Protein AF-A0A3M7ETR2-F1 (afdb_monomer_lite)

Radius of gyration: 35.63 Å; chains: 1; bounding box: 103×69×65 Å

Structure (mmCIF, N/CA/C/O backbone):
data_AF-A0A3M7ETR2-F1
#
_entry.id   AF-A0A3M7ETR2-F1
#
loop_
_atom_site.group_PDB
_atom_site.id
_atom_site.type_symbol
_atom_site.label_atom_id
_atom_site.label_alt_id
_atom_site.label_comp_id
_atom_site.label_asym_id
_atom_site.label_entity_id
_atom_site.label_seq_id
_atom_site.pdbx_PDB_ins_code
_atom_site.Cartn_x
_atom_site.Cartn_y
_atom_site.Cartn_z
_atom_site.occupancy
_atom_site.B_iso_or_equiv
_atom_site.auth_seq_id
_atom_site.auth_comp_id
_atom_site.auth_asym_id
_atom_site.auth_atom_id
_atom_site.pdbx_PDB_model_num
ATOM 1 N N . SER A 1 1 ? -0.574 -34.309 -1.108 1.00 70.50 1 SER A N 1
ATOM 2 C CA . SER A 1 1 ? -1.593 -33.555 -1.864 1.00 70.50 1 SER A CA 1
ATOM 3 C C . SER A 1 1 ? -1.394 -32.067 -1.636 1.00 70.50 1 SER A C 1
ATOM 5 O O . SER A 1 1 ? -1.234 -31.676 -0.488 1.00 70.50 1 SER A O 1
ATOM 7 N N . LEU A 1 2 ? -1.331 -31.256 -2.696 1.00 87.81 2 LEU A N 1
ATOM 8 C CA . LEU A 1 2 ? -1.233 -29.792 -2.601 1.00 87.81 2 LEU A CA 1
ATOM 9 C C . LEU A 1 2 ? -2.643 -29.196 -2.502 1.00 87.81 2 LEU A C 1
ATOM 11 O O . LEU A 1 2 ? -3.514 -29.569 -3.283 1.00 87.81 2 LEU A O 1
ATOM 15 N N . TYR A 1 3 ? -2.859 -28.285 -1.552 1.00 87.25 3 TYR A N 1
ATOM 16 C CA . TYR A 1 3 ? -4.117 -27.555 -1.375 1.00 87.25 3 TYR A CA 1
ATOM 17 C C . TYR A 1 3 ? -3.902 -26.075 -1.698 1.00 87.25 3 TYR A C 1
ATOM 19 O O . TYR A 1 3 ? -2.930 -25.474 -1.242 1.00 87.25 3 TYR A O 1
ATOM 27 N N . ALA A 1 4 ? -4.806 -25.490 -2.482 1.00 90.50 4 ALA A N 1
ATOM 28 C CA . ALA A 1 4 ? -4.777 -24.082 -2.853 1.00 90.50 4 ALA A CA 1
ATOM 29 C C . ALA A 1 4 ? -6.090 -23.413 -2.432 1.00 90.50 4 ALA A C 1
ATOM 31 O O . ALA A 1 4 ? -7.169 -23.893 -2.771 1.00 90.50 4 ALA A O 1
ATOM 32 N N . ALA A 1 5 ? -5.993 -22.292 -1.716 1.00 87.75 5 ALA A N 1
ATOM 33 C CA . ALA A 1 5 ? -7.139 -21.509 -1.264 1.00 87.75 5 ALA A CA 1
ATOM 34 C C . ALA A 1 5 ? -7.094 -20.086 -1.831 1.00 87.75 5 ALA A C 1
ATOM 36 O O . ALA A 1 5 ? -6.027 -19.496 -2.012 1.00 87.75 5 ALA A O 1
ATOM 37 N N . LYS A 1 6 ? -8.274 -19.518 -2.095 1.00 86.06 6 LYS A N 1
ATOM 38 C CA . LYS A 1 6 ? -8.416 -18.144 -2.583 1.00 86.06 6 LYS A CA 1
ATOM 39 C C . LYS A 1 6 ? -8.172 -17.143 -1.450 1.00 86.06 6 LYS A C 1
ATOM 41 O O . LYS A 1 6 ? -8.763 -17.249 -0.380 1.00 86.06 6 LYS A O 1
ATOM 46 N N . VAL A 1 7 ? -7.365 -16.117 -1.722 1.00 82.25 7 VAL A N 1
ATOM 47 C CA . VAL A 1 7 ? -7.218 -14.955 -0.832 1.00 82.25 7 VAL A CA 1
ATOM 48 C C . VAL A 1 7 ? -8.469 -14.083 -0.952 1.00 82.25 7 VAL A C 1
ATOM 50 O O . VAL A 1 7 ? -8.761 -13.579 -2.037 1.00 82.25 7 VAL A O 1
ATOM 53 N N . GLN A 1 8 ? -9.198 -13.908 0.151 1.00 77.38 8 GLN A N 1
ATOM 54 C CA . GLN A 1 8 ? -10.458 -13.155 0.175 1.00 77.38 8 GLN A CA 1
ATOM 55 C C . GLN A 1 8 ? -10.234 -11.658 -0.115 1.00 77.38 8 GLN A C 1
ATOM 57 O O . GLN A 1 8 ? -10.818 -11.115 -1.049 1.00 77.38 8 GLN A O 1
ATOM 62 N N . SER A 1 9 ? -9.294 -11.019 0.591 1.00 80.50 9 SER A N 1
ATOM 63 C CA . SER A 1 9 ? -9.021 -9.575 0.491 1.00 80.50 9 SER A CA 1
ATOM 64 C C . SER A 1 9 ? -7.714 -9.282 -0.259 1.00 80.50 9 SER A C 1
ATOM 66 O O . SER A 1 9 ? -6.737 -8.801 0.314 1.00 80.50 9 SER A O 1
ATOM 68 N N . ARG A 1 10 ? -7.665 -9.565 -1.571 1.00 84.50 10 ARG A N 1
ATOM 69 C CA . ARG A 1 10 ? -6.446 -9.356 -2.393 1.00 84.50 10 ARG A CA 1
ATOM 70 C C . ARG A 1 10 ? -5.961 -7.897 -2.398 1.00 84.50 10 ARG A C 1
ATOM 72 O O . ARG A 1 10 ? -4.765 -7.656 -2.551 1.00 84.50 10 ARG A O 1
ATOM 79 N N . GLY A 1 11 ? -6.872 -6.935 -2.238 1.00 87.31 11 GLY A N 1
ATOM 80 C CA . GLY A 1 11 ? -6.569 -5.501 -2.152 1.00 87.31 11 GLY A CA 1
ATOM 81 C C . GLY A 1 11 ? -5.695 -5.110 -0.960 1.00 87.31 11 GLY A C 1
ATOM 82 O O . GLY A 1 11 ? -4.876 -4.205 -1.081 1.00 87.31 11 GLY A O 1
ATOM 83 N N . LEU A 1 12 ? -5.804 -5.847 0.149 1.00 88.50 12 LEU A N 1
ATOM 84 C CA . LEU A 1 12 ? -5.101 -5.564 1.404 1.00 88.50 12 LEU A CA 1
ATOM 85 C C . LEU A 1 12 ? -3.777 -6.331 1.553 1.00 88.50 12 LEU A C 1
ATOM 87 O O . LEU A 1 12 ? -3.032 -6.085 2.495 1.00 88.50 12 LEU A O 1
ATOM 91 N N . SER A 1 13 ? -3.459 -7.244 0.628 1.00 90.56 13 SER A N 1
ATOM 92 C CA . SER A 1 13 ? -2.202 -8.001 0.646 1.00 90.56 13 SER A CA 1
ATOM 93 C C . SER A 1 13 ? -1.082 -7.238 -0.062 1.00 90.56 13 SER A C 1
ATOM 95 O O . SER A 1 13 ? -1.133 -7.036 -1.280 1.00 90.56 13 SER A O 1
ATOM 97 N N . ALA A 1 14 ? -0.019 -6.882 0.663 1.00 93.25 14 ALA A N 1
ATOM 98 C CA . ALA A 1 14 ? 1.103 -6.135 0.096 1.00 93.25 14 ALA A CA 1
ATOM 99 C C . ALA A 1 14 ? 1.823 -6.934 -0.999 1.00 93.25 14 ALA A C 1
ATOM 101 O O . ALA A 1 14 ? 2.222 -6.368 -2.018 1.00 93.25 14 ALA A O 1
ATOM 102 N N . VAL A 1 15 ? 1.940 -8.256 -0.841 1.00 94.38 15 VAL A N 1
ATOM 103 C CA . VAL A 1 15 ? 2.555 -9.150 -1.836 1.00 94.38 15 VAL A CA 1
ATOM 104 C C . VAL A 1 15 ? 1.795 -9.120 -3.161 1.00 94.38 15 VAL A C 1
ATOM 106 O O . VAL A 1 15 ? 2.397 -8.863 -4.207 1.00 94.38 15 VAL A O 1
ATOM 109 N N . ALA A 1 16 ? 0.474 -9.314 -3.121 1.00 94.38 16 ALA A N 1
ATOM 110 C CA . ALA A 1 16 ? -0.352 -9.332 -4.325 1.00 94.38 16 ALA A CA 1
ATOM 111 C C . ALA A 1 16 ? -0.328 -7.981 -5.058 1.00 94.38 16 ALA A C 1
ATOM 113 O O . ALA A 1 16 ? -0.270 -7.936 -6.291 1.00 94.38 16 ALA A O 1
ATOM 114 N N . GLN A 1 17 ? -0.333 -6.876 -4.308 1.00 95.31 17 GLN A N 1
ATOM 115 C CA . GLN A 1 17 ? -0.267 -5.533 -4.883 1.00 95.31 17 GLN A CA 1
ATOM 116 C C . GLN A 1 17 ? 1.112 -5.202 -5.451 1.00 95.31 17 GLN A C 1
ATOM 118 O O . GLN A 1 17 ? 1.211 -4.597 -6.519 1.00 95.31 17 GLN A O 1
ATOM 123 N N . CYS A 1 18 ? 2.182 -5.646 -4.794 1.00 96.19 18 CYS A N 1
ATOM 124 C CA . CYS A 1 18 ? 3.544 -5.460 -5.279 1.00 96.19 18 CYS A CA 1
ATOM 125 C C . CYS A 1 18 ? 3.788 -6.250 -6.580 1.00 96.19 18 CYS A C 1
ATOM 127 O O . CYS A 1 18 ? 4.402 -5.735 -7.516 1.00 96.19 18 CYS A O 1
ATOM 129 N N . GLU A 1 19 ? 3.227 -7.456 -6.703 1.00 95.88 19 GLU A N 1
ATOM 130 C CA . GLU A 1 19 ? 3.249 -8.224 -7.955 1.00 95.88 19 GLU A CA 1
ATOM 131 C C . GLU A 1 19 ? 2.396 -7.589 -9.054 1.00 95.88 19 GLU A C 1
ATOM 133 O O . GLU A 1 19 ? 2.850 -7.467 -10.191 1.00 95.88 19 GLU A O 1
ATOM 138 N N . SER A 1 20 ? 1.198 -7.105 -8.721 1.00 95.50 20 SER A N 1
ATOM 139 C CA . SER A 1 20 ? 0.357 -6.342 -9.652 1.00 95.50 20 SER A CA 1
ATOM 140 C C . SER A 1 20 ? 1.095 -5.113 -10.198 1.00 95.50 20 SER A C 1
ATOM 142 O O . SER A 1 20 ? 1.104 -4.870 -11.406 1.00 95.50 20 SER A O 1
ATOM 144 N N . LEU A 1 21 ? 1.789 -4.367 -9.331 1.00 96.62 21 LEU A N 1
ATOM 145 C CA . LEU A 1 21 ? 2.590 -3.211 -9.728 1.00 96.62 21 LEU A CA 1
ATOM 146 C C . LEU A 1 21 ? 3.781 -3.612 -10.610 1.00 96.62 21 LEU A C 1
ATOM 148 O O . LEU A 1 21 ? 4.045 -2.945 -11.610 1.00 96.62 21 LEU A O 1
ATOM 152 N N . ARG A 1 22 ? 4.455 -4.728 -10.301 1.00 96.19 22 ARG A N 1
ATOM 153 C CA . ARG A 1 22 ? 5.516 -5.296 -11.147 1.00 96.19 22 ARG A CA 1
ATOM 154 C C . ARG A 1 22 ? 5.009 -5.583 -12.559 1.00 96.19 22 ARG A C 1
ATOM 156 O O . ARG A 1 22 ? 5.636 -5.132 -13.513 1.00 96.19 22 ARG A O 1
ATOM 163 N N . TYR A 1 23 ? 3.874 -6.266 -12.704 1.00 96.50 23 TYR A N 1
ATOM 164 C CA . TYR A 1 23 ? 3.312 -6.571 -14.024 1.00 96.50 23 TYR A CA 1
ATOM 165 C C . TYR A 1 23 ? 2.862 -5.316 -14.780 1.00 96.50 23 TYR A C 1
ATOM 167 O O . TYR A 1 23 ? 3.138 -5.196 -15.970 1.00 96.50 23 TYR A O 1
ATOM 175 N N . LYS A 1 24 ? 2.260 -4.329 -14.101 1.00 96.31 24 LYS A N 1
ATOM 176 C CA . LYS A 1 24 ? 1.908 -3.041 -14.729 1.00 96.31 24 LYS A CA 1
ATOM 177 C C . LYS A 1 24 ? 3.138 -2.324 -15.294 1.00 96.31 24 LYS A C 1
ATOM 179 O O . LYS A 1 24 ? 3.075 -1.796 -16.400 1.00 96.31 24 LYS A O 1
ATOM 184 N N . LEU A 1 25 ? 4.256 -2.323 -14.567 1.00 94.31 25 LEU A N 1
ATOM 185 C CA . LEU A 1 25 ? 5.499 -1.701 -15.034 1.00 94.31 25 LEU A CA 1
ATOM 186 C C . LEU A 1 25 ? 6.167 -2.488 -16.170 1.00 94.31 25 LEU A C 1
ATOM 188 O O . LEU A 1 25 ? 6.696 -1.871 -17.091 1.00 94.31 25 LEU A O 1
ATOM 192 N N . LEU A 1 26 ? 6.108 -3.824 -16.145 1.00 94.44 26 LEU A N 1
ATOM 193 C CA . LEU A 1 26 ? 6.585 -4.663 -17.255 1.00 94.44 26 LEU A CA 1
ATOM 194 C C . LEU A 1 26 ? 5.767 -4.447 -18.533 1.00 94.44 26 LEU A C 1
ATOM 196 O O . LEU A 1 26 ? 6.337 -4.407 -19.618 1.00 94.44 26 LEU A O 1
ATOM 200 N N . ASN A 1 27 ? 4.462 -4.203 -18.400 1.00 94.62 27 ASN A N 1
ATOM 201 C CA . ASN A 1 27 ? 3.566 -3.889 -19.516 1.00 94.62 27 ASN A CA 1
ATOM 202 C C . ASN A 1 27 ? 3.761 -2.467 -20.084 1.00 94.62 27 ASN A C 1
ATOM 204 O O . ASN A 1 27 ? 2.963 -2.016 -20.902 1.00 94.62 27 ASN A O 1
ATOM 208 N N . GLY A 1 28 ? 4.785 -1.729 -19.643 1.00 91.75 28 GLY A N 1
ATOM 209 C CA . GLY A 1 28 ? 5.126 -0.417 -20.191 1.00 91.75 28 GLY A CA 1
ATOM 210 C C . GLY A 1 28 ? 4.236 0.734 -19.714 1.00 91.75 28 GLY A C 1
ATOM 211 O O . GLY A 1 28 ? 4.326 1.836 -20.257 1.00 91.75 28 GLY A O 1
ATOM 212 N N . LEU A 1 29 ? 3.396 0.538 -18.687 1.00 95.12 29 LEU A N 1
ATOM 213 C CA . LEU A 1 29 ? 2.661 1.657 -18.094 1.00 95.12 29 LEU A CA 1
ATOM 214 C C . LEU A 1 29 ? 3.628 2.648 -17.435 1.00 95.12 29 LEU A C 1
ATOM 216 O O . LEU A 1 29 ? 4.559 2.276 -16.719 1.00 95.12 29 LEU A O 1
ATOM 220 N N . ALA A 1 30 ? 3.348 3.940 -17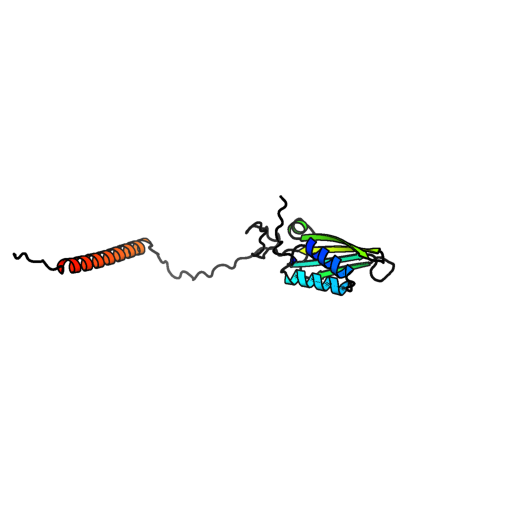.609 1.00 94.19 30 ALA A N 1
ATOM 221 C CA . ALA A 1 30 ? 4.114 4.995 -16.959 1.00 94.19 30 ALA A CA 1
ATOM 222 C C . ALA A 1 30 ? 4.086 4.845 -15.426 1.00 94.19 30 ALA A C 1
ATOM 224 O O . ALA A 1 30 ? 3.023 4.659 -14.832 1.00 94.19 30 ALA A O 1
ATOM 225 N N . VAL A 1 31 ? 5.247 5.016 -14.781 1.00 94.00 31 VAL A N 1
ATOM 226 C CA . VAL A 1 31 ? 5.450 4.746 -13.343 1.00 94.00 31 VAL A CA 1
ATOM 227 C C . VAL A 1 31 ? 4.417 5.437 -12.454 1.00 94.00 31 VAL A C 1
ATOM 229 O O . VAL A 1 31 ? 3.797 4.782 -11.621 1.00 94.00 31 VAL A O 1
ATOM 232 N N . ARG A 1 32 ? 4.171 6.740 -12.656 1.00 94.81 32 ARG A N 1
ATOM 233 C CA . ARG A 1 32 ? 3.172 7.485 -11.868 1.00 94.81 32 ARG A CA 1
ATOM 234 C C . ARG A 1 32 ? 1.763 6.918 -12.047 1.00 94.81 32 ARG A C 1
ATOM 236 O O . ARG A 1 32 ? 1.071 6.708 -11.060 1.00 94.81 32 ARG A O 1
ATOM 243 N N . ARG A 1 33 ? 1.357 6.629 -13.290 1.00 96.19 33 ARG A N 1
ATOM 244 C CA . ARG A 1 33 ? 0.032 6.066 -13.596 1.00 96.19 33 ARG A CA 1
ATOM 245 C C . ARG A 1 33 ? -0.135 4.684 -12.957 1.00 96.19 33 ARG A C 1
ATOM 247 O O . ARG A 1 33 ? -1.169 4.422 -12.353 1.00 96.19 33 ARG A O 1
ATOM 254 N N . ALA A 1 34 ? 0.884 3.828 -13.040 1.00 96.38 34 ALA A N 1
ATOM 255 C CA . ALA A 1 34 ? 0.861 2.505 -12.420 1.00 96.38 34 ALA A CA 1
ATOM 256 C C . ALA A 1 34 ? 0.747 2.585 -10.887 1.00 96.38 34 ALA A C 1
ATOM 258 O O . ALA A 1 34 ? -0.084 1.887 -10.306 1.00 96.38 34 ALA A O 1
ATOM 259 N N . CYS A 1 35 ? 1.531 3.462 -10.247 1.00 96.62 35 CYS A N 1
ATOM 260 C CA . CYS A 1 35 ? 1.528 3.629 -8.791 1.00 96.62 35 CYS A CA 1
ATOM 261 C C . CYS A 1 35 ? 0.198 4.188 -8.280 1.00 96.62 35 CYS A C 1
ATOM 263 O O . CYS A 1 35 ? -0.386 3.587 -7.386 1.00 96.62 35 CYS A O 1
ATOM 265 N N . TYR A 1 36 ? -0.321 5.271 -8.874 1.00 97.12 36 TYR A N 1
ATOM 266 C CA . TYR A 1 36 ? -1.616 5.831 -8.465 1.00 97.12 36 TYR A CA 1
ATOM 267 C C . TYR A 1 36 ? -2.772 4.854 -8.693 1.00 97.12 36 TYR A C 1
ATOM 269 O O . TYR A 1 36 ? -3.673 4.783 -7.866 1.00 97.12 36 TYR A O 1
ATOM 277 N N . GLY A 1 37 ? -2.726 4.045 -9.757 1.00 95.69 37 GLY A N 1
ATOM 278 C CA . GLY A 1 37 ? -3.737 3.013 -9.988 1.00 95.69 37 GLY A CA 1
ATOM 279 C C . GLY A 1 37 ? -3.729 1.895 -8.938 1.00 95.69 37 GLY A C 1
ATOM 280 O O . GLY A 1 37 ? -4.781 1.358 -8.621 1.00 95.69 37 GLY A O 1
ATOM 281 N N . VAL A 1 38 ? -2.562 1.519 -8.403 1.00 95.56 38 VAL A N 1
ATOM 282 C CA . VAL A 1 38 ? -2.464 0.530 -7.308 1.00 95.56 38 VAL A CA 1
ATOM 283 C C . VAL A 1 38 ? -2.827 1.158 -5.966 1.00 95.56 38 VAL A C 1
ATOM 285 O O . VAL A 1 38 ? -3.577 0.566 -5.202 1.00 95.56 38 VAL A O 1
ATOM 288 N N . LEU A 1 39 ? -2.347 2.370 -5.700 1.00 95.56 39 LEU A N 1
ATOM 289 C CA . LEU A 1 39 ? -2.614 3.092 -4.460 1.00 95.56 39 LEU A CA 1
ATOM 290 C C . LEU A 1 39 ? -4.114 3.371 -4.283 1.00 95.56 39 LEU A C 1
ATOM 292 O O . LEU A 1 39 ? -4.662 3.078 -3.226 1.00 95.56 39 LEU A O 1
ATOM 296 N N . ARG A 1 40 ? -4.800 3.807 -5.347 1.00 94.81 40 ARG A N 1
ATOM 297 C CA . ARG A 1 40 ? -6.257 3.983 -5.342 1.00 94.81 40 ARG A CA 1
ATOM 298 C C . ARG A 1 40 ? -6.991 2.672 -5.064 1.00 94.81 40 ARG A C 1
ATOM 300 O O . ARG A 1 40 ? -7.877 2.647 -4.223 1.00 94.81 40 ARG A O 1
ATOM 307 N N . PHE A 1 41 ? -6.576 1.583 -5.712 1.00 94.69 41 PHE A N 1
ATOM 308 C CA . PHE A 1 41 ? -7.176 0.264 -5.503 1.00 94.69 41 PHE A CA 1
ATOM 309 C C . PHE A 1 41 ? -7.028 -0.227 -4.052 1.00 94.69 41 PHE A C 1
ATOM 311 O O . PHE A 1 41 ? -7.954 -0.819 -3.506 1.00 94.69 41 PHE A O 1
ATOM 318 N N . ILE A 1 42 ? -5.883 0.036 -3.412 1.00 93.75 42 ILE A N 1
ATOM 319 C CA . ILE A 1 42 ? -5.634 -0.318 -2.004 1.00 93.75 42 ILE A CA 1
ATOM 320 C C . ILE A 1 42 ? -6.544 0.482 -1.067 1.00 93.75 42 ILE A C 1
ATOM 322 O O . ILE A 1 42 ? -7.152 -0.097 -0.169 1.00 93.75 42 ILE A O 1
ATOM 326 N N . MET A 1 43 ? -6.669 1.792 -1.292 1.00 92.31 43 MET A N 1
ATOM 327 C CA . MET A 1 43 ? -7.537 2.655 -0.485 1.00 92.31 43 MET A CA 1
ATOM 328 C C . MET A 1 43 ? -9.021 2.297 -0.665 1.00 92.31 43 MET A C 1
ATOM 330 O O . MET A 1 43 ? -9.732 2.151 0.324 1.00 92.31 43 MET A O 1
ATOM 334 N N . GLU A 1 44 ? -9.477 2.048 -1.899 1.00 91.88 44 GLU A N 1
ATOM 335 C CA . GLU A 1 44 ? -10.846 1.577 -2.198 1.00 91.88 44 GLU A CA 1
ATOM 336 C C . GLU A 1 44 ? -11.142 0.196 -1.589 1.00 91.88 44 GLU A C 1
ATOM 338 O O . GLU A 1 44 ? -12.287 -0.109 -1.271 1.00 91.88 44 GLU A O 1
ATOM 343 N N . SER A 1 45 ? -10.109 -0.623 -1.371 1.00 89.19 45 SER A N 1
ATOM 344 C CA . SER A 1 45 ? -10.225 -1.914 -0.679 1.00 89.19 45 SER A CA 1
ATOM 345 C C . SER A 1 45 ? -10.337 -1.787 0.850 1.00 89.19 45 SER A C 1
ATOM 347 O O . SER A 1 45 ? -10.384 -2.809 1.531 1.00 89.19 45 SER A O 1
ATOM 349 N N . GLY A 1 46 ? -10.360 -0.565 1.399 1.00 87.62 46 GLY A N 1
ATOM 350 C CA . GLY A 1 46 ? -10.557 -0.308 2.830 1.00 87.62 46 GLY A CA 1
ATOM 351 C C . GLY A 1 46 ? -9.275 -0.249 3.665 1.00 87.62 46 GLY A C 1
ATOM 352 O O . GLY A 1 46 ? -9.318 -0.476 4.873 1.00 87.62 46 GLY A O 1
ATOM 353 N N . ALA A 1 47 ? -8.118 0.032 3.058 1.00 90.88 47 ALA A N 1
ATOM 354 C CA . ALA A 1 47 ? -6.894 0.282 3.821 1.00 90.88 47 ALA A CA 1
ATOM 355 C C . ALA A 1 47 ? -6.961 1.628 4.569 1.00 90.88 47 ALA A C 1
ATOM 357 O O . ALA A 1 47 ? -7.514 2.602 4.063 1.00 90.88 47 ALA A O 1
ATOM 358 N N . LYS A 1 48 ? -6.332 1.713 5.751 1.00 90.19 48 LYS A N 1
ATOM 359 C CA . LYS A 1 48 ? -6.217 2.978 6.505 1.00 90.19 48 LYS A CA 1
ATOM 360 C C . LYS A 1 48 ? -5.189 3.924 5.871 1.00 90.19 48 LYS A C 1
ATOM 362 O O . LYS A 1 48 ? -5.323 5.146 5.947 1.00 90.19 48 LYS A O 1
ATOM 367 N N . GLY A 1 49 ? -4.175 3.353 5.229 1.00 93.88 49 GLY A N 1
ATOM 368 C CA . GLY A 1 49 ? -3.209 4.088 4.427 1.00 93.88 49 GLY A CA 1
ATOM 369 C C . GLY A 1 49 ? -2.270 3.175 3.655 1.00 93.88 49 GLY A C 1
ATOM 370 O O . GLY A 1 49 ? -2.155 1.975 3.917 1.00 93.88 49 GLY A O 1
ATOM 371 N N . CYS A 1 50 ? -1.580 3.757 2.682 1.00 95.38 50 CYS A N 1
ATOM 372 C CA . CYS A 1 50 ? -0.679 3.059 1.782 1.00 95.38 50 CYS A CA 1
ATOM 373 C C . CYS A 1 50 ? 0.550 3.918 1.462 1.00 95.38 50 CYS A C 1
ATOM 375 O O . CYS A 1 50 ? 0.462 5.125 1.246 1.00 95.38 50 CYS A O 1
ATOM 377 N N . GLU A 1 51 ? 1.713 3.278 1.361 1.00 96.62 51 GLU A N 1
ATOM 378 C CA . GLU A 1 51 ? 2.952 3.884 0.881 1.00 96.62 51 GLU A CA 1
ATOM 379 C C . GLU A 1 51 ? 3.566 2.989 -0.203 1.00 96.62 51 GLU A C 1
ATOM 381 O O . GLU A 1 51 ? 3.970 1.857 0.055 1.00 96.62 51 GLU A O 1
ATOM 386 N N . VAL A 1 52 ? 3.660 3.504 -1.427 1.00 97.12 52 VAL A N 1
ATOM 387 C CA . VAL A 1 52 ? 4.332 2.852 -2.554 1.00 97.12 52 VAL A CA 1
ATOM 388 C C . VAL A 1 52 ? 5.609 3.616 -2.870 1.00 97.12 52 VAL A C 1
ATOM 390 O O . VAL A 1 52 ? 5.580 4.803 -3.191 1.00 97.12 52 VAL A O 1
ATOM 393 N N . VAL A 1 53 ? 6.744 2.933 -2.816 1.00 97.06 53 VAL A N 1
ATOM 394 C CA . VAL A 1 53 ? 8.053 3.483 -3.162 1.00 97.06 53 VAL A CA 1
ATOM 395 C C . VAL A 1 53 ? 8.597 2.737 -4.369 1.00 97.06 53 VAL A C 1
ATOM 397 O O . VAL A 1 53 ? 8.733 1.515 -4.343 1.00 97.06 53 VAL A O 1
ATOM 400 N N . VAL A 1 54 ? 8.940 3.479 -5.419 1.00 96.25 54 VAL A N 1
ATOM 401 C CA . VAL A 1 54 ? 9.640 2.954 -6.594 1.00 96.25 54 VAL A CA 1
ATOM 402 C C . VAL A 1 54 ? 11.017 3.591 -6.657 1.00 96.25 54 VAL A C 1
ATOM 404 O O . VAL A 1 54 ? 11.141 4.808 -6.796 1.00 96.25 54 VAL A O 1
ATOM 407 N N . SER A 1 55 ? 12.055 2.769 -6.557 1.00 95.12 55 SER A N 1
ATOM 408 C CA . SER A 1 55 ? 13.452 3.185 -6.593 1.00 95.12 55 SER A CA 1
ATOM 409 C C . SER A 1 55 ? 14.182 2.577 -7.788 1.00 95.12 55 SER A C 1
ATOM 411 O O . SER A 1 55 ? 13.890 1.467 -8.224 1.00 95.12 55 SER A O 1
ATOM 413 N N . GLY A 1 56 ? 15.144 3.311 -8.342 1.00 94.06 56 GLY A N 1
ATOM 414 C CA . GLY A 1 56 ? 16.026 2.820 -9.402 1.00 94.06 56 GLY A CA 1
ATOM 415 C C . GLY A 1 56 ? 16.226 3.833 -10.522 1.00 94.06 56 GLY A C 1
ATOM 416 O O . GLY A 1 56 ? 15.993 5.033 -10.350 1.00 94.06 56 GLY A O 1
ATOM 417 N N . LYS A 1 57 ? 16.691 3.356 -11.679 1.00 92.19 57 LYS A N 1
ATOM 418 C CA . LYS A 1 57 ? 16.890 4.179 -12.880 1.00 92.19 57 LYS A CA 1
ATOM 419 C C . LYS A 1 57 ? 15.549 4.417 -13.574 1.00 92.19 57 LYS A C 1
ATOM 421 O O . LYS A 1 57 ? 15.087 3.578 -14.336 1.00 92.19 57 LYS A O 1
ATOM 426 N N . LEU A 1 58 ? 14.905 5.540 -13.257 1.00 87.44 58 LEU A N 1
ATOM 427 C CA . LEU A 1 58 ? 13.595 5.897 -13.810 1.00 87.44 58 LEU A CA 1
ATOM 428 C C . LEU A 1 58 ? 13.726 6.470 -15.230 1.00 87.44 58 LEU A C 1
ATOM 430 O O . LEU A 1 58 ? 13.735 5.726 -16.200 1.00 87.44 58 LEU A O 1
ATOM 434 N N . ARG A 1 59 ? 13.822 7.797 -15.367 1.00 85.38 59 ARG A N 1
ATOM 435 C CA . ARG A 1 59 ? 13.973 8.468 -16.673 1.00 85.38 59 ARG A CA 1
ATOM 436 C C . ARG A 1 59 ? 15.425 8.846 -16.988 1.00 85.38 59 ARG A C 1
ATOM 438 O O . ARG A 1 59 ? 15.775 8.974 -18.151 1.00 85.38 59 ARG A O 1
ATOM 445 N N . ALA A 1 60 ? 16.247 9.055 -15.961 1.00 87.62 60 ALA A N 1
ATOM 446 C CA . ALA A 1 60 ? 17.626 9.519 -16.091 1.00 87.62 60 ALA A CA 1
ATOM 447 C C . ALA A 1 60 ? 18.628 8.410 -15.738 1.00 87.62 60 ALA A C 1
ATOM 449 O O . ALA A 1 60 ? 18.273 7.426 -15.088 1.00 87.62 60 ALA A O 1
ATOM 450 N N . ALA A 1 61 ? 19.896 8.608 -16.112 1.00 89.12 61 ALA A N 1
ATOM 451 C CA . ALA A 1 61 ? 20.988 7.674 -15.820 1.00 89.12 61 ALA A CA 1
ATOM 452 C C . ALA A 1 61 ? 21.232 7.469 -14.310 1.00 89.12 61 ALA A C 1
ATOM 454 O O . ALA A 1 61 ? 21.678 6.400 -13.887 1.00 89.12 61 ALA A O 1
ATOM 455 N N . ARG A 1 62 ? 20.914 8.482 -13.491 1.00 91.88 62 ARG A N 1
ATOM 456 C CA . ARG A 1 62 ? 21.036 8.440 -12.029 1.00 91.88 62 ARG A CA 1
ATOM 457 C C . ARG A 1 62 ? 19.785 7.842 -11.385 1.00 91.88 62 ARG A C 1
ATOM 459 O O . ARG A 1 62 ? 18.660 8.138 -11.791 1.00 91.88 62 ARG A O 1
ATOM 466 N N . ALA A 1 63 ? 19.988 7.037 -10.344 1.00 93.94 63 ALA A N 1
ATOM 467 C CA . ALA A 1 63 ? 18.890 6.471 -9.573 1.00 93.94 63 ALA A CA 1
ATOM 468 C C . ALA A 1 63 ? 18.068 7.567 -8.872 1.00 93.94 63 ALA A C 1
ATOM 470 O O . ALA A 1 63 ? 18.616 8.532 -8.336 1.00 93.94 63 ALA A O 1
ATOM 471 N N . LYS A 1 64 ? 16.746 7.389 -8.857 1.00 94.44 64 LYS A N 1
ATOM 472 C CA . LYS A 1 64 ? 15.786 8.240 -8.151 1.00 94.44 64 LYS A CA 1
ATOM 473 C C . LYS A 1 64 ? 14.787 7.359 -7.406 1.00 94.44 64 LYS A C 1
ATOM 475 O O . LYS A 1 64 ? 14.451 6.272 -7.869 1.00 94.44 64 LYS A O 1
ATOM 480 N N . SER A 1 65 ? 14.320 7.840 -6.259 1.00 94.88 65 SER A N 1
ATOM 481 C CA . SER A 1 65 ? 13.236 7.219 -5.500 1.00 94.88 65 SER A CA 1
ATOM 482 C C . SER A 1 65 ? 11.994 8.099 -5.586 1.00 94.88 65 SER A C 1
ATOM 484 O O . SER A 1 65 ? 12.061 9.300 -5.322 1.00 94.88 65 SER A O 1
ATOM 486 N N . MET A 1 66 ? 10.875 7.521 -6.008 1.00 95.50 66 MET A N 1
ATOM 487 C CA . MET A 1 66 ? 9.562 8.157 -5.994 1.00 95.50 66 MET A CA 1
ATOM 488 C C . MET A 1 66 ? 8.721 7.496 -4.913 1.00 95.50 66 MET A C 1
ATOM 490 O O . MET A 1 66 ? 8.497 6.289 -4.964 1.00 95.50 66 MET A O 1
ATOM 494 N N . LYS A 1 67 ? 8.258 8.295 -3.955 1.00 96.38 67 LYS A N 1
ATOM 495 C CA . LYS A 1 67 ? 7.366 7.869 -2.881 1.00 96.38 67 LYS A CA 1
ATOM 496 C C . LYS A 1 67 ? 5.968 8.420 -3.152 1.00 96.38 67 LYS A C 1
ATOM 498 O O . LYS A 1 67 ? 5.814 9.612 -3.403 1.00 96.38 67 LYS A O 1
ATOM 503 N N . PHE A 1 68 ? 4.983 7.535 -3.127 1.00 96.69 68 PHE A N 1
ATOM 504 C CA . PHE A 1 68 ? 3.564 7.827 -3.269 1.00 96.69 68 PHE A CA 1
ATOM 505 C C . PHE A 1 68 ? 2.883 7.378 -1.980 1.00 96.69 68 PHE A C 1
ATOM 507 O O . PHE A 1 68 ? 2.972 6.208 -1.618 1.00 96.69 68 PHE A O 1
ATOM 514 N N . THR A 1 69 ? 2.255 8.303 -1.272 1.00 95.75 69 THR A N 1
ATOM 515 C CA . THR A 1 69 ? 1.604 8.052 0.018 1.00 95.75 69 THR A CA 1
ATOM 516 C C . THR A 1 69 ? 0.169 8.520 -0.038 1.00 95.75 69 THR A C 1
ATOM 518 O O . THR A 1 69 ? -0.098 9.559 -0.640 1.00 95.75 69 THR A O 1
ATOM 521 N N . ASP A 1 70 ? -0.715 7.774 0.607 1.00 95.06 70 ASP A N 1
ATOM 522 C CA . ASP A 1 70 ? -2.107 8.153 0.811 1.00 95.06 70 ASP A CA 1
ATOM 523 C C . ASP A 1 70 ? -2.617 7.575 2.137 1.00 95.06 70 ASP A C 1
ATOM 525 O O . ASP A 1 70 ? -2.158 6.515 2.574 1.00 95.06 70 ASP A O 1
ATOM 529 N N . GLY A 1 71 ? -3.533 8.285 2.787 1.00 94.12 71 GLY A N 1
ATOM 530 C CA . GLY A 1 71 ? -4.063 7.937 4.103 1.00 94.12 71 GLY A CA 1
ATOM 531 C C . GLY A 1 71 ? -3.055 8.043 5.255 1.00 94.12 71 GLY A C 1
ATOM 532 O O . GLY A 1 71 ? -2.081 8.797 5.213 1.00 94.12 71 GLY A O 1
ATOM 533 N N . PHE A 1 72 ? -3.319 7.284 6.318 1.00 91.19 72 PHE A N 1
ATOM 534 C CA . PHE A 1 72 ? -2.547 7.300 7.560 1.00 91.19 72 PHE A CA 1
ATOM 535 C C . PHE A 1 72 ? -1.566 6.122 7.619 1.00 91.19 72 PHE A C 1
ATOM 537 O O . PHE A 1 72 ? -1.935 4.981 7.349 1.00 91.19 72 PHE A O 1
ATOM 544 N N . MET A 1 73 ? -0.308 6.392 7.976 1.00 92.31 73 MET A N 1
ATOM 545 C CA . MET A 1 73 ? 0.767 5.398 8.016 1.00 92.31 73 MET A CA 1
ATOM 546 C C . MET A 1 73 ? 1.635 5.611 9.254 1.00 92.31 73 MET A C 1
ATOM 548 O O . MET A 1 73 ? 2.119 6.717 9.484 1.00 92.31 73 MET A O 1
ATOM 552 N N . ILE A 1 74 ? 1.869 4.539 10.012 1.00 91.56 74 ILE A N 1
ATOM 553 C CA . ILE A 1 74 ? 2.773 4.531 11.168 1.00 91.56 74 ILE A CA 1
ATOM 554 C C . ILE A 1 74 ? 4.156 4.038 10.717 1.00 91.56 74 ILE A C 1
ATOM 556 O O . ILE A 1 74 ? 4.270 3.186 9.839 1.00 91.56 74 ILE A O 1
ATOM 560 N N . HIS A 1 75 ? 5.235 4.552 11.307 1.00 90.69 75 HIS A N 1
ATOM 561 C CA . HIS A 1 75 ? 6.602 4.121 10.969 1.00 90.69 75 HIS A CA 1
ATOM 562 C C . HIS A 1 75 ? 7.384 3.552 12.156 1.00 90.69 75 HIS A C 1
ATOM 564 O O . HIS A 1 75 ? 8.428 2.940 11.937 1.00 90.69 75 HIS A O 1
ATOM 570 N N . SER A 1 76 ? 6.898 3.729 13.387 1.00 91.12 76 SER A N 1
ATOM 571 C CA . SER A 1 76 ? 7.601 3.388 14.628 1.00 91.12 76 SER A CA 1
ATOM 572 C C . SER A 1 76 ? 6.771 2.502 15.567 1.00 91.12 76 SER A C 1
ATOM 574 O O . SER A 1 76 ? 5.551 2.395 15.453 1.00 91.12 76 SER A O 1
ATOM 576 N N . GLY A 1 77 ? 7.462 1.862 16.515 1.00 89.81 77 GLY A N 1
ATOM 577 C CA . GLY A 1 77 ? 6.854 1.038 17.561 1.00 89.81 77 GLY A CA 1
ATOM 578 C C . GLY A 1 77 ? 6.409 -0.355 17.106 1.00 89.81 77 GLY A C 1
ATOM 579 O O . GLY A 1 77 ? 6.623 -0.768 15.965 1.00 89.81 77 GLY A O 1
ATOM 580 N N . GLN A 1 78 ? 5.785 -1.087 18.030 1.00 86.62 78 GLN A N 1
ATOM 581 C CA . GLN A 1 78 ? 5.193 -2.399 17.758 1.00 86.62 78 GLN A CA 1
ATOM 582 C C . GLN A 1 78 ? 3.999 -2.341 16.776 1.00 86.62 78 GLN A C 1
ATOM 584 O O . GLN A 1 78 ? 3.949 -3.191 15.887 1.00 86.62 78 GLN A O 1
ATOM 589 N N . PRO A 1 79 ? 3.123 -1.307 16.800 1.00 86.25 79 PRO A N 1
ATOM 590 C CA . PRO A 1 79 ? 2.048 -1.167 15.811 1.00 86.25 79 PRO A CA 1
ATOM 591 C C . PRO A 1 79 ? 2.536 -1.161 14.354 1.00 86.25 79 PRO A C 1
ATOM 593 O O . PRO A 1 79 ? 1.849 -1.654 13.463 1.00 86.25 79 PRO A O 1
ATOM 596 N N . ALA A 1 80 ? 3.748 -0.664 14.087 1.00 87.50 80 ALA A N 1
ATOM 597 C CA . ALA A 1 80 ? 4.312 -0.689 12.740 1.00 87.50 80 ALA A CA 1
ATOM 598 C C . ALA A 1 80 ? 4.625 -2.107 12.224 1.00 87.50 80 ALA A C 1
ATOM 600 O O . ALA A 1 80 ? 4.764 -2.286 11.019 1.00 87.50 80 ALA A O 1
ATOM 601 N N . LYS A 1 81 ? 4.763 -3.106 13.102 1.00 86.50 81 LYS A N 1
ATOM 602 C CA . LYS A 1 81 ? 4.967 -4.511 12.715 1.00 86.50 81 LYS A CA 1
ATOM 603 C C . LYS A 1 81 ? 3.646 -5.263 12.605 1.00 86.50 81 LYS A C 1
ATOM 605 O O . LYS A 1 81 ? 3.499 -6.085 11.710 1.00 86.50 81 LYS A O 1
ATOM 610 N N . ASP A 1 82 ? 2.703 -4.948 13.487 1.00 84.44 82 ASP A N 1
ATOM 611 C CA . ASP A 1 82 ? 1.453 -5.699 13.605 1.00 84.44 82 ASP A CA 1
ATOM 612 C C . ASP A 1 82 ? 0.410 -5.253 12.562 1.00 84.44 82 ASP A C 1
ATOM 614 O O . ASP A 1 82 ? -0.283 -6.083 11.978 1.00 84.44 82 ASP A O 1
ATOM 618 N N . PHE A 1 83 ? 0.316 -3.947 12.270 1.00 86.12 83 PHE A N 1
ATOM 619 C CA . PHE A 1 83 ? -0.710 -3.406 11.360 1.00 86.12 83 PHE A CA 1
ATOM 620 C C . PHE A 1 83 ? -0.245 -3.198 9.920 1.00 86.12 83 PHE A C 1
ATOM 622 O O . PHE A 1 83 ? -1.080 -2.971 9.037 1.00 86.12 83 PHE A O 1
ATOM 629 N N . ILE A 1 84 ? 1.066 -3.209 9.670 1.00 90.81 84 ILE A N 1
ATOM 630 C CA . ILE A 1 84 ? 1.624 -2.860 8.362 1.00 90.81 84 ILE A CA 1
ATOM 631 C C . ILE A 1 84 ? 2.142 -4.109 7.675 1.00 90.81 84 ILE A C 1
ATOM 633 O O . ILE A 1 84 ? 3.194 -4.642 8.025 1.00 90.81 84 ILE A O 1
ATOM 637 N N . ASP A 1 85 ? 1.447 -4.502 6.614 1.00 91.06 85 ASP A N 1
ATOM 638 C CA . ASP A 1 85 ? 1.974 -5.478 5.674 1.00 91.06 85 ASP A CA 1
ATOM 639 C C . ASP A 1 85 ? 2.900 -4.763 4.684 1.00 91.06 85 ASP A C 1
ATOM 641 O O . ASP A 1 85 ? 2.568 -3.707 4.130 1.00 91.06 85 ASP A O 1
ATOM 645 N N . ASN A 1 86 ? 4.092 -5.311 4.470 1.00 94.19 86 ASN A N 1
ATOM 646 C CA . ASN A 1 86 ? 5.066 -4.743 3.555 1.00 94.19 86 ASN A CA 1
ATOM 647 C C . ASN A 1 86 ? 5.629 -5.806 2.615 1.00 94.19 86 ASN A C 1
ATOM 649 O O . ASN A 1 86 ? 5.882 -6.943 2.994 1.00 94.19 86 ASN A O 1
ATOM 653 N N . ALA A 1 87 ? 5.847 -5.414 1.363 1.00 96.88 87 ALA A N 1
ATOM 654 C CA . ALA A 1 87 ? 6.415 -6.295 0.358 1.00 96.88 87 ALA A CA 1
ATOM 655 C C . ALA A 1 87 ? 7.341 -5.531 -0.581 1.00 96.88 87 ALA A C 1
ATOM 657 O O . ALA A 1 87 ? 7.014 -4.450 -1.081 1.00 96.88 87 ALA A O 1
ATOM 658 N N . THR A 1 88 ? 8.489 -6.133 -0.876 1.00 96.56 88 THR A N 1
ATOM 659 C CA . THR A 1 88 ? 9.448 -5.643 -1.867 1.00 96.56 88 THR A CA 1
ATOM 660 C C . THR A 1 88 ? 9.521 -6.584 -3.061 1.00 96.56 88 THR A C 1
ATOM 662 O O . THR A 1 88 ? 9.508 -7.805 -2.907 1.00 96.56 88 THR A O 1
ATOM 665 N N . ARG A 1 89 ? 9.583 -6.035 -4.274 1.00 96.94 89 ARG A N 1
ATOM 666 C CA . ARG A 1 89 ? 9.773 -6.806 -5.510 1.00 96.94 89 ARG A CA 1
ATOM 667 C C . ARG A 1 89 ? 10.715 -6.074 -6.451 1.00 96.94 89 ARG A C 1
ATOM 669 O O . ARG A 1 89 ? 10.808 -4.848 -6.435 1.00 96.94 89 ARG A O 1
ATOM 676 N N . HIS A 1 90 ? 11.385 -6.846 -7.295 1.00 96.12 90 HIS A N 1
ATOM 677 C CA . HIS A 1 90 ? 12.287 -6.334 -8.316 1.00 96.12 90 HIS A CA 1
ATOM 678 C C . HIS A 1 90 ? 11.638 -6.446 -9.696 1.00 96.12 90 HIS A C 1
ATOM 680 O O . HIS A 1 90 ? 11.051 -7.475 -10.053 1.00 96.12 90 HIS A O 1
ATOM 686 N N . VAL A 1 91 ? 11.747 -5.378 -10.478 1.00 95.38 91 VAL A N 1
ATOM 687 C CA . VAL A 1 91 ? 11.294 -5.329 -11.869 1.00 95.38 91 VAL A CA 1
ATOM 688 C C . VAL A 1 91 ? 12.513 -5.229 -12.757 1.00 95.38 91 VAL A C 1
ATOM 690 O O . VAL A 1 91 ? 13.286 -4.281 -12.637 1.00 95.38 91 VAL A O 1
ATOM 693 N N . LEU A 1 92 ? 12.681 -6.198 -13.649 1.00 94.06 92 LEU A N 1
ATOM 694 C CA . LEU A 1 92 ? 13.733 -6.156 -14.650 1.00 94.06 92 LEU A CA 1
ATOM 695 C C . LEU A 1 92 ? 13.204 -5.409 -15.873 1.00 94.06 92 LEU A C 1
ATOM 697 O O . LEU A 1 92 ? 12.256 -5.854 -16.511 1.00 94.06 92 LEU A O 1
ATOM 701 N N . LEU A 1 93 ? 13.803 -4.264 -16.179 1.00 91.19 93 LEU A N 1
ATOM 702 C CA . LEU A 1 93 ? 13.577 -3.516 -17.410 1.00 91.19 93 LEU A CA 1
ATOM 703 C C . LEU A 1 93 ? 14.865 -3.520 -18.236 1.00 91.19 93 LEU A C 1
ATOM 705 O O . LEU A 1 93 ? 15.956 -3.754 -17.720 1.00 91.19 93 LEU A O 1
ATOM 709 N N . ARG A 1 94 ? 14.768 -3.175 -19.522 1.00 90.19 94 ARG A N 1
ATOM 710 C CA . ARG A 1 94 ? 15.942 -3.077 -20.408 1.00 90.19 94 ARG A CA 1
ATOM 711 C C . ARG A 1 94 ? 17.008 -2.093 -19.898 1.00 90.19 94 ARG A C 1
ATOM 713 O O . ARG A 1 94 ? 18.191 -2.307 -20.119 1.00 90.19 94 ARG A O 1
ATOM 720 N N . GLN A 1 95 ? 16.593 -1.025 -19.214 1.00 88.12 95 GLN A N 1
ATOM 721 C CA . GLN A 1 95 ? 17.491 -0.001 -18.655 1.00 88.12 95 GLN A CA 1
ATOM 722 C C . GLN A 1 95 ? 18.196 -0.449 -17.355 1.00 88.12 95 GLN A C 1
ATOM 724 O O . GLN A 1 95 ? 19.114 0.224 -16.880 1.00 88.12 95 GLN A O 1
ATOM 729 N N . GLY A 1 96 ? 17.755 -1.558 -16.753 1.00 91.56 96 GLY A N 1
ATOM 730 C CA . GLY A 1 96 ? 18.231 -2.070 -15.471 1.00 91.56 96 GLY A CA 1
ATOM 731 C C . GLY A 1 96 ? 17.087 -2.526 -14.564 1.00 91.56 96 GLY A C 1
ATOM 732 O O . GLY A 1 96 ? 15.951 -2.715 -14.997 1.00 91.56 96 GLY A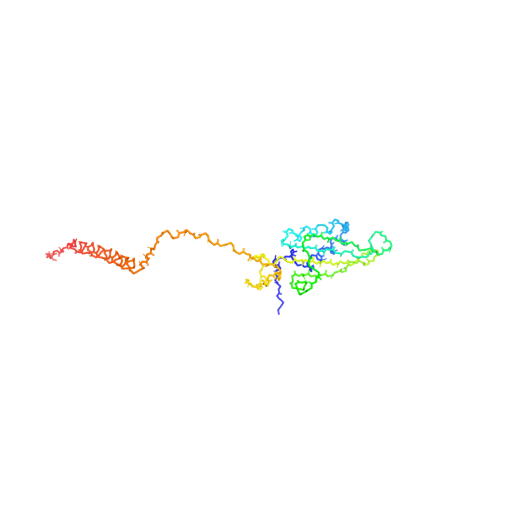 O 1
ATOM 733 N N . VAL A 1 97 ? 17.386 -2.690 -13.276 1.00 94.06 97 VAL A N 1
ATOM 734 C CA . VAL A 1 97 ? 16.413 -3.165 -12.284 1.00 94.06 97 VAL A CA 1
ATOM 735 C C . VAL A 1 97 ? 15.793 -1.989 -11.527 1.00 94.06 97 VAL A C 1
ATOM 737 O O . VAL A 1 97 ? 16.503 -1.107 -11.039 1.00 94.06 97 VAL A O 1
ATOM 740 N N . LEU A 1 98 ? 14.465 -1.993 -11.401 1.00 95.12 98 LEU A N 1
ATOM 741 C CA . LEU A 1 98 ? 13.725 -1.140 -10.471 1.00 95.12 98 LEU A CA 1
ATOM 742 C C . LEU A 1 98 ? 13.357 -1.927 -9.211 1.00 95.12 98 LEU A C 1
ATOM 744 O O . LEU A 1 98 ? 12.969 -3.094 -9.280 1.00 95.12 98 LEU A O 1
ATOM 748 N N . GLY A 1 99 ? 13.445 -1.273 -8.059 1.00 96.50 99 GLY A N 1
ATOM 749 C CA . GLY A 1 99 ? 12.909 -1.752 -6.793 1.00 96.50 99 GLY A CA 1
ATOM 750 C C . GLY A 1 99 ? 11.521 -1.174 -6.547 1.00 96.50 99 GLY A C 1
ATOM 751 O O . GLY A 1 99 ? 11.318 0.034 -6.644 1.00 96.50 99 GLY A O 1
ATOM 752 N N . ILE A 1 100 ? 10.570 -2.033 -6.200 1.00 96.81 100 ILE A N 1
ATOM 753 C CA . ILE A 1 100 ? 9.251 -1.645 -5.706 1.00 96.81 100 ILE A CA 1
ATOM 754 C C . ILE A 1 100 ? 9.175 -2.030 -4.235 1.00 96.81 100 ILE A C 1
ATOM 756 O O . ILE A 1 100 ? 9.550 -3.142 -3.863 1.00 96.81 100 ILE A O 1
ATOM 760 N N . LYS A 1 101 ? 8.644 -1.135 -3.408 1.00 97.31 101 LYS A N 1
ATOM 761 C CA . LYS A 1 101 ? 8.233 -1.409 -2.035 1.00 97.31 101 LYS A CA 1
ATOM 762 C C . LYS A 1 101 ? 6.809 -0.905 -1.839 1.00 97.31 101 LYS A C 1
ATOM 764 O O . LYS A 1 101 ? 6.553 0.271 -2.065 1.00 97.31 101 LYS A O 1
ATOM 769 N N . VAL A 1 102 ? 5.906 -1.777 -1.416 1.00 96.88 102 VAL A N 1
ATOM 770 C CA . VAL A 1 102 ? 4.534 -1.423 -1.034 1.00 96.88 102 VAL A CA 1
ATOM 771 C C . VAL A 1 102 ? 4.400 -1.661 0.465 1.00 96.88 102 VAL A C 1
ATOM 773 O O . VAL A 1 102 ? 4.801 -2.718 0.947 1.00 96.88 102 VAL A O 1
ATOM 776 N N . LYS A 1 103 ? 3.872 -0.680 1.193 1.00 95.69 103 LYS A N 1
ATOM 777 C CA . LYS A 1 103 ? 3.443 -0.797 2.587 1.00 95.69 103 LYS A CA 1
ATOM 778 C C . LYS A 1 103 ? 1.955 -0.490 2.652 1.00 95.69 103 LYS A C 1
ATOM 780 O O . LYS A 1 103 ? 1.537 0.553 2.153 1.00 95.69 103 LYS A O 1
ATOM 785 N N . ILE A 1 104 ? 1.182 -1.372 3.266 1.00 94.44 104 ILE A N 1
ATOM 786 C CA . ILE A 1 104 ? -0.260 -1.218 3.448 1.00 94.44 104 ILE A CA 1
ATOM 787 C C . ILE A 1 104 ? -0.530 -1.251 4.944 1.00 94.44 104 ILE A C 1
ATOM 789 O O . ILE A 1 104 ? -0.235 -2.246 5.601 1.00 94.44 104 ILE A O 1
ATOM 793 N N . MET A 1 105 ? -1.084 -0.165 5.478 1.00 91.94 105 MET A N 1
ATOM 794 C CA . MET A 1 105 ? -1.614 -0.148 6.833 1.00 91.94 105 MET A CA 1
ATOM 795 C C . MET A 1 105 ? -3.045 -0.676 6.791 1.00 91.94 105 MET A C 1
ATOM 797 O O . MET A 1 105 ? -3.942 -0.049 6.215 1.00 91.94 105 MET A O 1
ATOM 801 N N . ARG A 1 106 ? -3.256 -1.843 7.396 1.00 86.00 106 ARG A N 1
ATOM 802 C CA . ARG A 1 106 ? -4.583 -2.453 7.498 1.00 86.00 106 ARG A CA 1
ATOM 803 C C . ARG A 1 106 ? -5.454 -1.628 8.444 1.00 86.00 106 ARG A C 1
ATOM 805 O O . ARG A 1 106 ? -4.960 -1.054 9.417 1.00 86.00 106 ARG A O 1
ATOM 812 N N . ALA A 1 107 ? -6.748 -1.545 8.153 1.00 76.88 107 ALA A N 1
ATOM 813 C CA . ALA A 1 107 ? -7.693 -0.940 9.078 1.00 76.88 107 ALA A CA 1
ATOM 814 C C . ALA A 1 107 ? -7.895 -1.890 10.267 1.00 76.88 107 ALA A C 1
ATOM 816 O O . ALA A 1 107 ? -8.335 -3.021 10.096 1.00 76.88 107 ALA A O 1
ATOM 817 N N . SER A 1 108 ? -7.574 -1.431 11.477 1.00 62.53 108 SER A N 1
ATOM 818 C CA . SER A 1 108 ? -7.744 -2.201 12.717 1.00 62.53 108 SER A CA 1
ATOM 819 C C . SER A 1 108 ? -9.213 -2.433 13.102 1.00 62.53 108 SER A C 1
ATOM 821 O O . SER A 1 108 ? -9.485 -3.177 14.035 1.00 62.53 108 SER A O 1
ATOM 823 N N . SER A 1 109 ? -10.157 -1.776 12.420 1.00 54.00 109 SER A N 1
ATOM 824 C CA . SER A 1 109 ? -11.570 -1.686 12.805 1.00 54.00 109 SER A CA 1
ATOM 825 C C . SER A 1 109 ? -12.550 -2.262 11.781 1.00 54.00 109 SER A C 1
ATOM 827 O O . SER A 1 109 ? -13.753 -2.132 11.988 1.00 54.00 109 SER A O 1
ATOM 829 N N . SER A 1 110 ? -12.099 -2.885 10.683 1.00 48.84 110 SER A N 1
ATOM 830 C CA . SER A 1 110 ? -13.032 -3.521 9.744 1.00 48.84 110 SER A CA 1
ATOM 831 C C . SER A 1 110 ? -13.533 -4.852 10.328 1.00 48.84 110 SER A C 1
ATOM 833 O O . SER A 1 110 ? -12.733 -5.783 10.451 1.00 48.84 110 SER A O 1
ATOM 835 N N . PRO A 1 111 ? -14.838 -5.003 10.630 1.00 46.97 111 PRO A N 1
ATOM 836 C CA . PRO A 1 111 ? -15.406 -6.246 11.165 1.00 46.97 111 PRO A CA 1
ATOM 837 C C . PRO A 1 111 ? -15.405 -7.409 10.154 1.00 46.97 111 PRO A C 1
ATOM 839 O O . PRO A 1 111 ? -15.823 -8.518 10.473 1.00 46.97 111 PRO A O 1
ATOM 842 N N . SER A 1 112 ? -14.955 -7.159 8.923 1.00 46.22 112 SER A N 1
ATOM 843 C CA . SER A 1 112 ? -15.061 -8.043 7.763 1.00 46.22 112 SER A CA 1
ATOM 844 C C . SER A 1 112 ? -13.743 -8.707 7.354 1.00 46.22 112 SER A C 1
ATOM 846 O O . SER A 1 112 ? -13.636 -9.154 6.214 1.00 46.22 112 SER A O 1
ATOM 848 N N . ASP A 1 113 ? -12.723 -8.745 8.218 1.00 53.16 113 ASP A N 1
ATOM 849 C CA . ASP A 1 113 ? -11.462 -9.423 7.898 1.00 53.16 113 ASP A CA 1
ATOM 850 C C . ASP A 1 113 ? -11.516 -10.903 8.357 1.00 53.16 113 ASP A C 1
ATOM 852 O O . ASP A 1 113 ? -11.485 -11.188 9.557 1.00 53.16 113 ASP A O 1
ATOM 856 N N . PRO A 1 114 ? -11.598 -11.886 7.434 1.00 48.44 114 PRO A N 1
ATOM 857 C CA . PRO A 1 114 ? -11.736 -13.310 7.767 1.00 48.44 114 PRO A CA 1
ATOM 858 C C . PRO A 1 114 ? -10.450 -13.936 8.332 1.00 48.44 114 PRO A C 1
ATOM 860 O O . PRO A 1 114 ? -10.469 -15.080 8.777 1.00 48.44 114 PRO A O 1
ATOM 863 N N . THR A 1 115 ? -9.331 -13.202 8.326 1.00 52.56 115 THR A N 1
ATOM 864 C CA . THR A 1 115 ? -8.085 -13.569 9.028 1.00 52.56 115 THR A CA 1
ATOM 865 C C . THR A 1 115 ? -8.084 -13.099 10.481 1.00 52.56 115 THR A C 1
ATOM 867 O O . THR A 1 115 ? -7.026 -13.058 11.096 1.00 52.56 115 THR A O 1
ATOM 870 N N . GLY A 1 116 ? -9.238 -12.707 11.027 1.00 46.62 116 GLY A N 1
ATOM 871 C CA . GLY A 1 116 ? -9.333 -12.255 12.401 1.00 46.62 116 GLY A CA 1
ATOM 872 C C . GLY A 1 116 ? -8.532 -13.133 13.366 1.00 46.62 116 GLY A C 1
ATOM 873 O O . GLY A 1 116 ? -8.843 -14.305 13.568 1.00 46.62 116 GLY A O 1
ATOM 874 N N . GLU A 1 117 ? -7.632 -12.504 14.111 1.00 40.09 117 GLU A N 1
ATOM 875 C CA . GLU A 1 117 ? -7.838 -12.568 15.551 1.00 40.09 117 GLU A CA 1
ATOM 876 C C . GLU A 1 117 ? -9.205 -11.923 15.816 1.00 40.09 117 GLU A C 1
ATOM 878 O O . GLU A 1 117 ? -9.360 -10.709 15.942 1.00 40.09 117 GLU A O 1
ATOM 883 N N . LYS A 1 118 ? -10.232 -12.766 15.713 1.00 39.38 118 LYS A N 1
ATOM 884 C CA . LYS A 1 118 ? -11.646 -12.467 15.905 1.00 39.38 118 LYS A CA 1
ATOM 885 C C . LYS A 1 118 ? -11.814 -11.545 17.115 1.00 39.38 118 LYS A C 1
ATOM 887 O O . LYS A 1 118 ? -11.396 -11.912 18.204 1.00 39.38 118 LYS A O 1
ATOM 892 N N . ALA A 1 119 ? -12.438 -10.383 16.927 1.00 38.06 119 ALA A N 1
ATOM 893 C CA . ALA A 1 119 ? -13.007 -9.580 18.015 1.00 38.06 119 ALA A CA 1
ATOM 894 C C . ALA A 1 119 ? -12.068 -9.254 19.206 1.00 38.06 119 ALA A C 1
ATOM 896 O O . ALA A 1 119 ? -12.538 -9.096 20.329 1.00 38.06 119 ALA A O 1
ATOM 897 N N . GLY A 1 120 ? -10.755 -9.142 18.975 1.00 44.84 120 GLY A N 1
ATOM 898 C CA . GLY A 1 120 ? -9.787 -8.843 20.039 1.00 44.84 120 GLY A CA 1
ATOM 899 C C . GLY A 1 120 ? -8.448 -8.280 19.562 1.00 44.84 120 GLY A C 1
ATOM 900 O O . GLY A 1 120 ? -7.517 -8.179 20.359 1.00 44.84 120 GLY A O 1
ATOM 901 N N . GLY A 1 121 ? -8.331 -7.916 18.279 1.00 55.28 121 GLY A N 1
ATOM 902 C CA . GLY A 1 121 ? -7.143 -7.244 17.765 1.00 55.28 121 GLY A CA 1
ATOM 903 C C . GLY A 1 121 ? -6.923 -5.959 18.553 1.00 55.28 121 GLY A C 1
ATOM 904 O O . GLY A 1 121 ? -7.791 -5.085 18.555 1.00 55.28 121 GLY A O 1
ATOM 905 N N . LYS A 1 122 ? -5.793 -5.879 19.265 1.00 63.53 122 LYS A N 1
ATOM 906 C CA . LYS A 1 122 ? -5.392 -4.696 20.036 1.00 63.53 122 LYS A CA 1
ATOM 907 C C . LYS A 1 122 ? -5.630 -3.486 19.145 1.00 63.53 122 LYS A C 1
ATOM 909 O O . LYS A 1 122 ? -5.132 -3.468 18.027 1.00 63.53 122 LYS A O 1
ATOM 914 N N . GLY A 1 123 ? -6.435 -2.523 19.587 1.00 73.62 123 GLY A N 1
ATOM 915 C CA . GLY A 1 123 ? -6.558 -1.259 18.873 1.00 73.62 123 GLY A CA 1
ATOM 916 C C . GLY A 1 123 ? -5.193 -0.583 18.776 1.00 73.62 123 GLY A C 1
ATOM 917 O O . GLY A 1 123 ? -4.208 -1.022 19.383 1.00 73.62 123 GLY A O 1
ATOM 918 N N . LEU A 1 124 ? -5.120 0.519 18.034 1.00 80.75 124 LEU A N 1
ATOM 919 C CA . LEU A 1 124 ? -3.953 1.373 18.203 1.00 80.75 124 LEU A CA 1
ATOM 920 C C . LEU A 1 124 ? -3.867 1.781 19.687 1.00 80.75 124 LEU A C 1
ATOM 922 O O . LEU A 1 124 ? -4.903 2.085 20.282 1.00 80.75 124 LEU A O 1
ATOM 926 N N . PRO A 1 125 ? -2.675 1.739 20.304 1.00 82.00 125 PRO A N 1
ATOM 927 C CA . PRO A 1 125 ? -2.525 1.915 21.751 1.00 82.00 125 PRO A CA 1
ATOM 928 C C . PRO A 1 125 ? -2.948 3.309 22.241 1.00 82.00 125 PRO A C 1
ATOM 930 O O . PRO A 1 125 ? -3.175 3.501 23.429 1.00 82.00 125 PRO A O 1
ATOM 933 N N . ASP A 1 126 ? -3.051 4.269 21.328 1.00 84.06 126 ASP A N 1
ATOM 934 C CA . ASP A 1 126 ? -3.484 5.651 21.527 1.00 84.06 126 ASP A CA 1
ATOM 935 C C . ASP A 1 126 ? -4.979 5.877 21.229 1.00 84.06 126 ASP A C 1
ATOM 937 O O . ASP A 1 126 ? -5.518 6.941 21.526 1.00 84.06 126 ASP A O 1
ATOM 941 N N . SER A 1 127 ? -5.679 4.888 20.666 1.00 81.00 127 SER A N 1
ATOM 942 C CA . SER A 1 127 ? -7.082 5.007 20.265 1.00 81.00 127 SER A CA 1
ATOM 943 C C . SER A 1 127 ? -8.033 4.634 21.408 1.00 81.00 127 SER A C 1
ATOM 945 O O . SER A 1 127 ? -8.514 3.502 21.480 1.00 81.00 127 SER A O 1
ATOM 947 N N . VAL A 1 128 ? -8.355 5.596 22.275 1.00 83.38 128 VAL A N 1
ATOM 948 C CA . VAL A 1 128 ? -9.356 5.437 23.346 1.00 83.38 128 VAL A CA 1
ATOM 949 C C . VAL A 1 128 ? -10.751 5.787 22.822 1.00 83.38 128 VAL A C 1
ATOM 951 O O . VAL A 1 128 ? -10.981 6.898 22.354 1.00 83.38 128 VAL A O 1
ATOM 954 N N . THR A 1 129 ? -11.696 4.846 22.908 1.00 83.50 129 THR A N 1
ATOM 955 C CA . THR A 1 129 ? -13.110 5.107 22.583 1.00 83.50 129 THR A CA 1
ATOM 956 C C . THR A 1 129 ? -13.846 5.487 23.861 1.00 83.50 129 THR A C 1
ATOM 958 O O . THR A 1 129 ? -13.967 4.665 24.767 1.00 83.50 129 THR A O 1
ATOM 961 N N . ILE A 1 130 ? -14.314 6.732 23.943 1.00 89.44 130 ILE A N 1
ATOM 962 C CA . ILE A 1 130 ? -15.120 7.219 25.066 1.00 89.44 130 ILE A CA 1
ATOM 963 C C . ILE 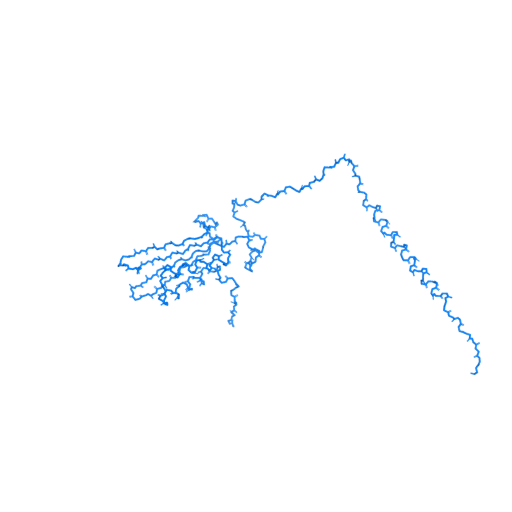A 1 130 ? -16.577 6.900 24.741 1.00 89.44 130 ILE A C 1
ATOM 965 O O . ILE A 1 130 ? -17.110 7.392 23.750 1.00 89.44 130 ILE A O 1
ATOM 969 N N . ILE A 1 131 ? -17.196 6.035 25.539 1.00 88.62 131 ILE A N 1
ATOM 970 C CA . ILE A 1 131 ? -18.605 5.673 25.374 1.00 88.62 131 ILE A CA 1
ATOM 971 C C . ILE A 1 131 ? -19.436 6.766 26.039 1.00 88.62 131 ILE A C 1
ATOM 973 O O . ILE A 1 131 ? -19.238 7.055 27.221 1.00 88.62 131 ILE A O 1
ATOM 977 N N . GLU A 1 132 ? -20.342 7.377 25.279 1.00 90.44 132 GLU A N 1
ATOM 978 C CA . GLU A 1 132 ? -21.272 8.358 25.832 1.00 90.44 132 GLU A CA 1
ATOM 979 C C . GLU A 1 132 ? -22.174 7.689 26.879 1.00 90.44 132 GLU A C 1
ATOM 981 O O . GLU A 1 132 ? -22.646 6.564 26.666 1.00 90.44 132 GLU A O 1
ATOM 986 N N . PRO A 1 133 ? -22.392 8.340 28.034 1.00 90.31 133 PRO A N 1
ATOM 987 C CA . PRO A 1 133 ? -23.252 7.792 29.064 1.00 90.31 133 PRO A CA 1
ATOM 988 C C . PRO A 1 133 ? -24.669 7.652 28.513 1.00 90.31 133 PRO A C 1
ATOM 990 O O . PRO A 1 133 ? -25.178 8.532 27.820 1.00 90.31 133 PRO A O 1
ATOM 993 N N . LYS A 1 134 ? -25.316 6.534 28.837 1.00 90.06 134 LYS A N 1
ATOM 994 C CA . LYS A 1 134 ? -26.720 6.336 28.490 1.00 90.06 134 LYS A CA 1
ATOM 995 C C . LYS A 1 134 ? -27.555 7.423 29.166 1.00 90.06 134 LYS A C 1
ATOM 997 O O . LYS A 1 134 ? -27.380 7.676 30.355 1.00 90.06 134 LYS A O 1
ATOM 1002 N N . GLU A 1 135 ? -28.481 8.021 28.423 1.00 85.81 135 GLU A N 1
ATOM 1003 C CA . GLU A 1 135 ? -29.457 8.948 28.990 1.00 85.81 135 GLU A CA 1
ATOM 1004 C C . GLU A 1 135 ? -30.353 8.198 29.985 1.00 85.81 135 GLU A C 1
ATOM 1006 O O . GLU A 1 135 ? -31.217 7.400 29.610 1.00 85.81 135 GLU A O 1
ATOM 1011 N N . GLU A 1 136 ? -30.112 8.415 31.275 1.00 82.88 136 GLU A N 1
ATOM 1012 C CA . GLU A 1 136 ? -30.991 7.951 32.340 1.00 82.88 136 GLU A CA 1
ATOM 1013 C C . GLU A 1 136 ? -32.051 9.021 32.606 1.00 82.88 136 GLU A C 1
ATOM 1015 O O . GLU A 1 136 ? -31.742 10.173 32.911 1.00 82.88 136 GLU A O 1
ATOM 1020 N N . GLN A 1 137 ? -33.323 8.637 32.475 1.00 82.12 137 GLN A N 1
ATOM 1021 C CA . GLN A 1 137 ? -34.443 9.477 32.896 1.00 82.12 137 GLN A CA 1
ATOM 1022 C C . GLN A 1 137 ? -34.297 9.767 34.400 1.00 82.12 137 GLN A C 1
ATOM 1024 O O . GLN A 1 137 ? -34.107 8.820 35.171 1.00 82.12 137 GLN A O 1
ATOM 1029 N N . PRO A 1 138 ? -34.393 11.033 34.846 1.00 81.06 138 PRO A N 1
ATOM 1030 C CA . PRO A 1 138 ? -34.278 11.355 36.259 1.00 81.06 138 PRO A CA 1
ATOM 1031 C C . PRO A 1 138 ? -35.386 10.649 37.045 1.00 81.06 138 PRO A C 1
ATOM 1033 O O . PRO A 1 138 ? -36.575 10.783 36.751 1.00 81.06 138 PRO A O 1
ATOM 1036 N N . ILE A 1 139 ? -34.989 9.893 38.065 1.00 80.50 139 ILE A N 1
ATOM 1037 C CA . ILE A 1 139 ? -35.913 9.238 38.993 1.00 80.50 139 ILE A CA 1
ATOM 1038 C C . ILE A 1 139 ? -36.519 10.313 39.903 1.00 80.50 139 ILE A C 1
ATOM 1040 O O . ILE A 1 139 ? -35.916 10.731 40.886 1.00 80.50 139 ILE A O 1
ATOM 1044 N N . LEU A 1 140 ? -37.709 10.796 39.540 1.00 83.94 140 LEU A N 1
ATOM 1045 C CA . LEU A 1 140 ? -38.433 11.851 40.264 1.00 83.94 140 LEU A CA 1
ATOM 1046 C C . LEU A 1 140 ? -39.029 11.364 41.596 1.00 83.94 140 LEU A C 1
ATOM 1048 O O . LEU A 1 140 ? -39.252 12.163 42.501 1.00 83.94 140 LEU A O 1
ATOM 1052 N N . ALA A 1 141 ? -39.301 10.062 41.717 1.00 84.19 141 ALA A N 1
ATOM 1053 C CA . ALA A 1 141 ? -39.880 9.446 42.904 1.00 84.19 141 ALA A CA 1
ATOM 1054 C C . ALA A 1 141 ? -39.347 8.016 43.097 1.00 84.19 141 ALA A C 1
ATOM 1056 O O . ALA A 1 141 ? -39.044 7.340 42.106 1.00 84.19 141 ALA A O 1
ATOM 1057 N N . PRO A 1 142 ? -39.254 7.526 44.348 1.00 84.38 142 PRO A N 1
ATOM 1058 C CA . PRO A 1 142 ? -38.907 6.138 44.613 1.00 84.38 142 PRO A CA 1
ATOM 1059 C C . PRO A 1 142 ? -40.001 5.217 44.058 1.00 84.38 142 PRO A C 1
ATOM 1061 O O . PRO A 1 142 ? -41.142 5.244 44.513 1.00 84.38 142 PRO A O 1
ATOM 1064 N N . ALA A 1 143 ? -39.647 4.396 43.069 1.00 81.44 143 ALA A N 1
ATOM 1065 C CA . ALA A 1 143 ? -40.520 3.376 42.502 1.00 81.44 143 ALA A CA 1
ATOM 1066 C C . ALA A 1 143 ? -39.986 1.987 42.870 1.00 81.44 143 ALA A C 1
ATOM 1068 O O . ALA A 1 143 ? -38.830 1.668 42.597 1.00 81.44 143 ALA A O 1
ATOM 1069 N N . SER A 1 144 ? -40.834 1.153 43.473 1.00 81.75 144 SER A N 1
ATOM 1070 C CA . SER A 1 144 ? -40.550 -0.271 43.658 1.00 81.75 144 SER A CA 1
ATOM 1071 C C . SER A 1 144 ? -41.088 -1.036 42.452 1.00 81.75 144 SER A C 1
ATOM 1073 O O . SER A 1 144 ? -42.285 -0.984 42.167 1.00 81.75 144 SER A O 1
ATOM 1075 N N . GLN A 1 145 ? -40.213 -1.727 41.722 1.00 76.56 145 GLN A N 1
ATOM 1076 C CA . GLN A 1 145 ? -40.637 -2.713 40.733 1.00 76.56 145 GLN A CA 1
ATOM 1077 C C . GLN A 1 145 ? -40.677 -4.085 41.400 1.00 76.56 145 GLN A C 1
ATOM 1079 O O . GLN A 1 145 ? -39.640 -4.716 41.598 1.00 76.56 145 GLN A O 1
ATOM 1084 N N . ASP A 1 146 ? -41.880 -4.543 41.739 1.00 79.81 146 ASP A N 1
ATOM 1085 C CA . ASP A 1 146 ? -42.093 -5.901 42.225 1.00 79.81 146 ASP A CA 1
ATOM 1086 C C . ASP A 1 146 ? -42.224 -6.868 41.038 1.00 79.81 146 ASP A C 1
ATOM 1088 O O . ASP A 1 146 ? -43.208 -6.867 40.289 1.00 79.81 146 ASP A O 1
ATOM 1092 N N . TYR A 1 147 ? -41.190 -7.683 40.838 1.00 73.25 147 TYR A N 1
ATOM 1093 C CA . TYR A 1 147 ? -41.143 -8.689 39.778 1.00 73.25 147 TYR A CA 1
ATOM 1094 C C . TYR A 1 147 ? -41.970 -9.945 40.122 1.00 73.25 147 TYR A C 1
ATOM 1096 O O . TYR A 1 147 ? -42.328 -10.699 39.214 1.00 73.25 147 TYR A O 1
ATOM 1104 N N . GLY A 1 148 ? -42.326 -10.160 41.397 1.00 74.12 148 GLY A N 1
ATOM 1105 C CA . GLY A 1 148 ? -43.082 -11.330 41.858 1.00 74.12 148 GLY A CA 1
ATOM 1106 C C . GLY A 1 148 ? -44.568 -11.270 41.500 1.00 74.12 148 GLY A C 1
ATOM 1107 O O . GLY A 1 148 ? -45.133 -12.253 41.018 1.00 74.12 148 GLY A O 1
ATOM 1108 N N . ALA A 1 149 ? -45.193 -10.098 41.637 1.00 64.88 149 ALA A N 1
ATOM 1109 C CA . ALA A 1 149 ? -46.607 -9.903 41.303 1.00 64.88 149 ALA A CA 1
ATOM 1110 C C . ALA A 1 149 ? -46.898 -10.109 39.803 1.00 64.88 149 ALA A C 1
ATOM 1112 O O . ALA A 1 149 ? -47.924 -10.683 39.443 1.00 64.88 149 ALA A O 1
ATOM 1113 N N . LYS A 1 150 ? -45.966 -9.714 38.921 1.00 66.44 150 LYS A N 1
ATOM 1114 C CA . LYS A 1 150 ? -46.070 -9.945 37.467 1.00 66.44 150 LYS A CA 1
ATOM 1115 C C . LYS A 1 150 ? -45.962 -11.424 37.092 1.00 66.44 150 LYS A C 1
ATOM 1117 O O . LYS A 1 150 ? -46.694 -11.874 36.213 1.00 66.44 150 LYS A O 1
ATOM 1122 N N . ALA A 1 151 ? -45.081 -12.181 37.749 1.00 67.25 151 ALA A N 1
ATOM 1123 C CA . ALA A 1 151 ? -44.938 -13.617 37.509 1.00 67.25 151 ALA A CA 1
ATOM 1124 C C . ALA A 1 151 ? -46.169 -14.398 38.003 1.00 67.25 151 ALA A C 1
ATOM 1126 O O . ALA A 1 151 ? -46.667 -15.270 37.294 1.00 67.25 151 ALA A O 1
ATOM 1127 N N . ALA A 1 152 ? -46.710 -14.028 39.168 1.00 71.88 152 ALA A N 1
ATOM 1128 C CA . ALA A 1 152 ? -47.927 -14.623 39.718 1.00 71.88 152 ALA A CA 1
ATOM 1129 C C . ALA A 1 152 ? -49.173 -14.308 38.868 1.00 71.88 152 ALA A C 1
ATOM 1131 O O . ALA A 1 152 ? -49.983 -15.195 38.617 1.00 71.88 152 ALA A O 1
ATOM 1132 N N . GLN A 1 153 ? -49.308 -13.074 38.363 1.00 71.31 153 GLN A N 1
ATOM 1133 C CA . GLN A 1 153 ? -50.392 -12.701 37.444 1.00 71.31 153 GLN A CA 1
ATOM 1134 C C . GLN A 1 153 ? -50.296 -13.439 36.104 1.00 71.31 153 GLN A C 1
ATOM 1136 O O . GLN A 1 153 ? -51.314 -13.902 35.600 1.00 71.31 153 GLN A O 1
ATOM 1141 N N . ALA A 1 154 ? -49.091 -13.612 35.549 1.00 75.25 154 ALA A N 1
ATOM 1142 C CA . ALA A 1 154 ? -48.895 -14.386 34.322 1.00 75.25 154 ALA A CA 1
ATOM 1143 C C . ALA A 1 154 ?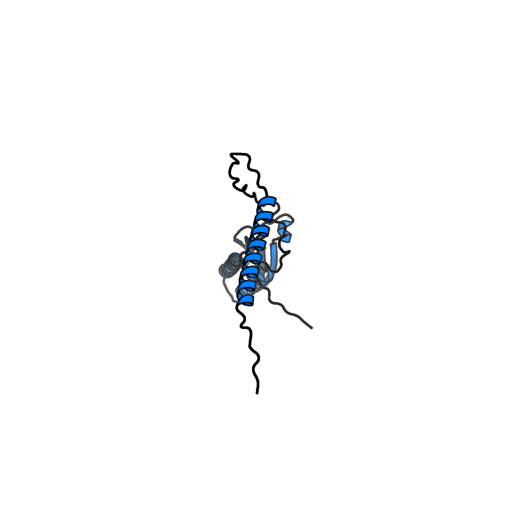 -49.253 -15.873 34.508 1.00 75.25 154 ALA A C 1
ATOM 1145 O O . ALA A 1 154 ? -49.907 -16.460 33.647 1.00 75.25 154 ALA A O 1
ATOM 1146 N N . GLN A 1 155 ? -48.887 -16.464 35.650 1.00 78.00 155 GLN A N 1
ATOM 1147 C CA . GLN A 1 155 ? -49.245 -17.845 35.997 1.00 78.00 155 GLN A CA 1
ATOM 1148 C C . GLN A 1 155 ? -50.752 -18.013 36.239 1.00 78.00 155 GLN A C 1
ATOM 1150 O O . GLN A 1 155 ? -51.344 -18.972 35.747 1.00 78.00 155 GLN A O 1
ATOM 1155 N N . ALA A 1 156 ? -51.393 -17.064 36.927 1.00 78.50 156 ALA A N 1
ATOM 1156 C CA . ALA A 1 156 ? -52.840 -17.069 37.142 1.00 78.50 156 ALA A CA 1
ATOM 1157 C C . ALA A 1 156 ? -53.620 -16.905 35.824 1.00 78.50 156 ALA A C 1
ATOM 1159 O O . ALA A 1 156 ? -54.629 -17.575 35.614 1.00 78.50 156 ALA A O 1
ATOM 1160 N N . MET A 1 157 ? -53.125 -16.072 34.904 1.00 78.06 157 MET A N 1
ATOM 1161 C CA . MET A 1 157 ? -53.722 -15.878 33.579 1.00 78.06 157 MET A CA 1
ATOM 1162 C C . MET A 1 157 ? -53.562 -17.123 32.689 1.00 78.06 157 MET A C 1
ATOM 1164 O O . MET A 1 157 ? -54.476 -17.470 31.945 1.00 78.06 157 MET A O 1
ATOM 1168 N N . GLN A 1 158 ? -52.440 -17.844 32.807 1.00 78.69 158 GLN A N 1
ATOM 1169 C CA . GLN A 1 158 ? -52.257 -19.154 32.171 1.00 78.69 158 GLN A CA 1
ATOM 1170 C C . GLN A 1 158 ? -53.191 -20.222 32.747 1.00 78.69 158 GLN A C 1
ATOM 1172 O O . GLN A 1 158 ? -53.770 -20.987 31.978 1.00 78.69 158 GLN A O 1
ATOM 1177 N N . GLN A 1 159 ? -53.384 -20.255 34.069 1.00 78.81 159 GLN A N 1
ATOM 1178 C CA . GLN A 1 159 ? -54.326 -21.179 34.707 1.00 78.81 159 GLN A CA 1
ATOM 1179 C C . GLN A 1 159 ? -55.781 -20.882 34.334 1.00 78.81 159 GLN A C 1
ATOM 1181 O O . GLN A 1 159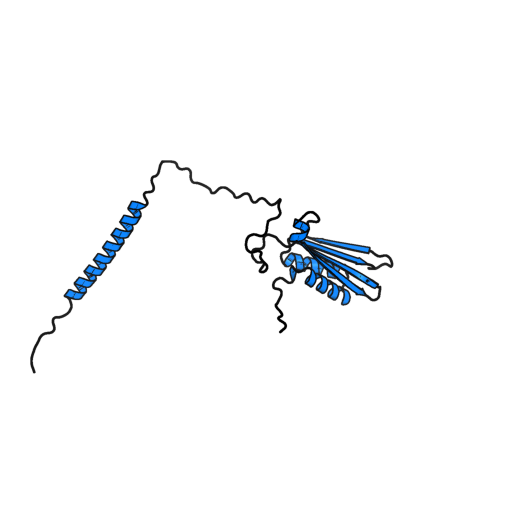 ? -56.532 -21.821 34.085 1.00 78.81 159 GLN A O 1
ATOM 1186 N N . GLN A 1 160 ? -56.172 -19.609 34.222 1.00 78.62 160 GLN A N 1
ATOM 1187 C CA . GLN A 1 160 ? -57.504 -19.234 33.736 1.00 78.62 160 GLN A CA 1
ATOM 1188 C C . GLN A 1 160 ? -57.718 -19.625 32.272 1.00 78.62 160 GLN A C 1
ATOM 1190 O O . GLN A 1 160 ? -58.765 -20.183 31.954 1.00 78.62 160 GLN A O 1
ATOM 1195 N N . MET A 1 161 ? -56.723 -19.426 31.398 1.00 77.25 161 MET A N 1
ATOM 1196 C CA . MET A 1 161 ? -56.800 -19.910 30.012 1.00 77.25 161 MET A CA 1
ATOM 1197 C C . MET A 1 161 ? -56.898 -21.439 29.936 1.00 77.25 161 MET A C 1
ATOM 1199 O O . MET A 1 161 ? -57.660 -21.961 29.126 1.00 77.25 161 MET A O 1
ATOM 1203 N N . GLN A 1 162 ? -56.177 -22.169 30.793 1.00 76.50 162 GLN A N 1
ATOM 1204 C CA . GLN A 1 162 ? -56.285 -23.628 30.868 1.00 76.50 162 GLN A CA 1
ATOM 1205 C C . GLN A 1 162 ? -57.626 -24.099 31.432 1.00 76.50 162 GLN A C 1
ATOM 1207 O O . GLN A 1 162 ? -58.147 -25.105 30.965 1.00 76.50 162 GLN A O 1
ATOM 1212 N N . GLN A 1 163 ? -58.211 -23.384 32.395 1.00 72.06 163 GLN A N 1
ATOM 1213 C CA . GLN A 1 163 ? -59.545 -23.696 32.912 1.00 72.06 163 GLN A CA 1
ATOM 1214 C C . GLN A 1 163 ? -60.654 -23.359 31.919 1.00 72.06 163 GLN A C 1
ATOM 1216 O O . GLN A 1 163 ? -61.611 -24.117 31.840 1.00 72.06 163 GLN A O 1
ATOM 1221 N N . GLN A 1 164 ? -60.519 -22.297 31.122 1.00 70.94 164 GLN A N 1
ATOM 1222 C CA . GLN A 1 164 ? -61.442 -22.018 30.018 1.00 70.94 164 GLN A CA 1
ATOM 1223 C C . GLN A 1 164 ? -61.338 -23.073 28.914 1.00 70.94 164 GLN A C 1
ATOM 1225 O O . GLN A 1 164 ? -62.365 -23.588 28.493 1.00 70.94 164 GLN A O 1
ATOM 1230 N N . GLN A 1 165 ? -60.127 -23.496 28.538 1.00 65.44 165 GLN A N 1
ATOM 1231 C CA . GLN A 1 165 ? -59.948 -24.606 27.592 1.00 65.44 165 GLN A CA 1
ATOM 1232 C C . GLN A 1 165 ? -60.437 -25.953 28.150 1.00 65.44 165 GLN A C 1
ATOM 1234 O O . GLN A 1 165 ? -60.945 -26.783 27.399 1.00 65.44 165 GLN A O 1
ATOM 1239 N N . ALA A 1 166 ? -60.317 -26.188 29.460 1.00 65.12 166 ALA A N 1
ATOM 1240 C CA . ALA A 1 166 ? -60.849 -27.387 30.105 1.00 65.12 166 ALA A CA 1
ATOM 1241 C C . ALA A 1 166 ? -62.381 -27.352 30.252 1.00 65.12 166 ALA A C 1
ATOM 1243 O O . ALA A 1 166 ? -63.013 -28.400 30.148 1.00 65.12 166 ALA A O 1
ATOM 1244 N N . ALA A 1 167 ? -62.975 -26.172 30.457 1.00 60.84 167 ALA A N 1
ATOM 1245 C CA . ALA A 1 167 ? -64.423 -25.978 30.501 1.00 60.84 167 ALA A CA 1
ATOM 1246 C C . ALA A 1 167 ? -65.053 -26.113 29.104 1.00 60.84 167 ALA A C 1
ATOM 1248 O O . ALA A 1 167 ? -66.017 -26.857 28.958 1.00 60.84 167 ALA A O 1
ATOM 1249 N N . GLU A 1 168 ? -64.451 -25.521 28.065 1.00 55.81 168 GLU A N 1
ATOM 1250 C CA . GLU A 1 168 ? -64.861 -25.740 26.666 1.00 55.81 168 GLU A CA 1
ATOM 1251 C C . GLU A 1 168 ? -64.693 -27.214 26.249 1.00 55.81 168 GLU A C 1
ATOM 1253 O O . GLU A 1 168 ? -65.524 -27.759 25.525 1.00 55.81 168 GLU A O 1
ATOM 1258 N N . GLY A 1 169 ? -63.663 -27.905 26.754 1.00 56.91 169 GLY A N 1
ATOM 1259 C CA . GLY A 1 169 ? -63.479 -29.346 26.549 1.00 56.91 169 GLY A CA 1
ATOM 1260 C C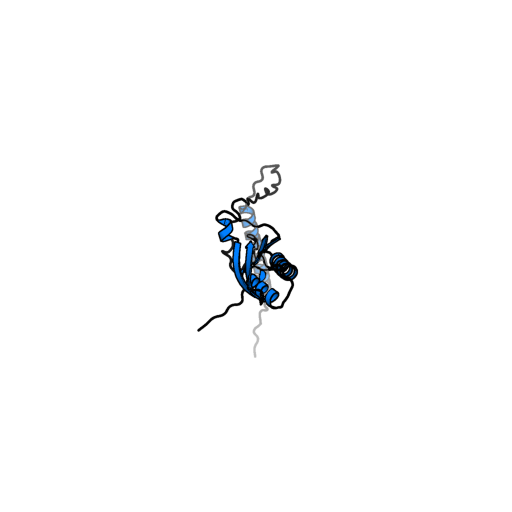 . GLY A 1 169 ? -64.490 -30.232 27.294 1.00 56.91 169 GLY A C 1
ATOM 1261 O O . GLY A 1 169 ? -64.748 -31.353 26.858 1.00 56.91 169 GLY A O 1
ATOM 1262 N N . GLN A 1 170 ? -65.078 -29.749 28.394 1.00 49.53 170 GLN A N 1
ATOM 1263 C CA . GLN A 1 170 ? -66.132 -30.450 29.137 1.00 49.53 170 GLN A CA 1
ATOM 1264 C C . GLN A 1 170 ? -67.530 -30.184 28.563 1.00 49.53 170 GLN A C 1
ATOM 1266 O O . GLN A 1 170 ? -68.328 -31.119 28.506 1.00 49.53 170 GLN A O 1
ATOM 1271 N N . GLU A 1 171 ? -67.808 -28.980 28.054 1.00 45.69 171 GLU A N 1
ATOM 1272 C CA . GLU A 1 171 ? -69.032 -28.693 27.287 1.00 45.69 171 GLU A CA 1
ATOM 1273 C C . GLU A 1 171 ? -69.063 -29.477 25.963 1.00 45.69 171 GLU A C 1
ATOM 1275 O O . GLU A 1 171 ? -70.091 -30.056 25.618 1.00 45.69 171 GLU A O 1
ATOM 1280 N N . ALA A 1 172 ? -67.922 -29.637 25.280 1.00 46.84 172 ALA A N 1
ATOM 1281 C CA . ALA A 1 172 ? -67.823 -30.478 24.081 1.00 46.84 172 ALA A CA 1
ATOM 1282 C C . ALA A 1 172 ? -67.942 -31.996 24.358 1.00 46.84 172 ALA A C 1
ATOM 1284 O O . ALA A 1 172 ? -68.241 -32.765 23.445 1.00 46.84 172 ALA A O 1
ATOM 1285 N N . ALA A 1 173 ? -67.721 -32.447 25.600 1.00 46.91 173 ALA A N 1
ATOM 1286 C CA . ALA A 1 173 ? -67.887 -33.848 26.002 1.00 46.91 173 ALA A CA 1
ATOM 1287 C C . ALA A 1 173 ? -69.304 -34.172 26.516 1.00 46.91 173 ALA A C 1
ATOM 1289 O O . ALA A 1 173 ? -69.690 -35.341 26.527 1.00 46.91 173 ALA A O 1
ATOM 1290 N N . GLN A 1 174 ? -70.084 -33.162 26.925 1.00 42.94 174 GLN A N 1
ATOM 1291 C CA . GLN A 1 174 ? -71.491 -33.322 27.313 1.00 42.94 174 GLN A CA 1
ATOM 1292 C C . GLN A 1 174 ? -72.465 -33.323 26.125 1.00 42.94 174 GLN A C 1
ATOM 1294 O O . GLN A 1 174 ? -73.589 -33.787 26.294 1.00 42.94 174 GLN A O 1
ATOM 1299 N N . ASP A 1 175 ? -72.025 -32.912 24.930 1.00 47.25 175 ASP A N 1
ATOM 1300 C CA . ASP A 1 175 ? -72.817 -32.962 23.688 1.00 47.25 175 ASP A CA 1
ATOM 1301 C C . ASP A 1 175 ? -72.401 -34.117 22.742 1.00 47.25 175 ASP A C 1
ATOM 1303 O O . ASP A 1 175 ? -72.594 -34.072 21.526 1.00 47.25 175 ASP A O 1
ATOM 1307 N N . ALA A 1 176 ? -71.812 -35.189 23.291 1.00 43.94 176 ALA A N 1
ATOM 1308 C CA . ALA A 1 176 ? -71.618 -36.447 22.569 1.00 43.94 176 ALA A CA 1
ATOM 1309 C C . ALA A 1 176 ? -72.904 -37.299 22.671 1.00 43.94 176 ALA A C 1
ATOM 1311 O O . ALA A 1 176 ? -73.302 -37.666 23.781 1.00 43.94 176 ALA A O 1
ATOM 1312 N N . PRO A 1 177 ? -73.578 -37.644 21.556 1.00 44.84 177 PRO A N 1
ATOM 1313 C CA . PRO A 1 177 ? -74.886 -38.284 21.610 1.00 44.84 177 PRO A CA 1
ATOM 1314 C C . PRO A 1 177 ? -74.774 -39.713 22.158 1.00 44.84 177 PRO A C 1
ATOM 1316 O O . PRO A 1 177 ? -74.004 -40.534 21.655 1.00 44.84 177 PRO A O 1
ATOM 1319 N N . ALA A 1 178 ? -75.588 -40.028 23.169 1.00 44.50 178 ALA A N 1
ATOM 1320 C CA . ALA A 1 178 ? -75.834 -41.397 23.605 1.00 44.50 178 ALA A CA 1
ATOM 1321 C C . ALA A 1 178 ? -76.471 -42.181 22.444 1.00 44.50 178 ALA A C 1
ATOM 1323 O O . ALA A 1 178 ? -77.638 -41.977 22.106 1.00 44.50 178 ALA A O 1
ATOM 1324 N N . SER A 1 179 ? -75.693 -43.056 21.802 1.00 42.03 179 SER A N 1
ATOM 1325 C CA . SER A 1 179 ? -76.209 -43.979 20.791 1.00 42.03 179 SER A CA 1
ATOM 1326 C C . SER A 1 179 ? -77.009 -45.085 21.479 1.00 42.03 179 SER A C 1
ATOM 1328 O O . SER A 1 179 ? -76.512 -45.805 22.345 1.00 42.03 179 SER A O 1
ATOM 1330 N N . GLY A 1 180 ? -78.290 -45.153 21.119 1.00 40.22 180 GLY A N 1
ATOM 1331 C CA . GLY A 1 180 ? -79.245 -46.125 21.623 1.00 40.22 180 GLY A CA 1
ATOM 1332 C C . GLY A 1 180 ? -78.953 -47.547 21.151 1.00 40.22 180 GLY A C 1
ATOM 1333 O O . GLY A 1 180 ? -78.480 -47.781 20.040 1.00 40.22 180 GLY A O 1
ATOM 1334 N N . ALA A 1 181 ? -79.298 -48.497 22.012 1.00 42.78 181 ALA A N 1
ATOM 1335 C CA . ALA A 1 181 ? -79.552 -49.870 21.619 1.00 42.78 181 ALA A CA 1
ATOM 1336 C C . ALA A 1 181 ? -80.912 -49.954 20.904 1.00 42.78 181 ALA A C 1
ATOM 1338 O O . ALA A 1 181 ? -81.907 -49.494 21.463 1.00 42.78 181 ALA A O 1
ATOM 1339 N N . GLN A 1 182 ? -80.962 -50.588 19.728 1.00 37.19 182 GLN A N 1
ATOM 1340 C CA . GLN A 1 182 ? -82.110 -51.396 19.308 1.00 37.19 182 GLN A CA 1
ATOM 1341 C C . GLN A 1 182 ? -81.735 -52.404 18.207 1.00 37.19 182 GLN A C 1
ATOM 1343 O O . GLN A 1 182 ? -81.071 -52.076 17.228 1.00 37.19 182 GLN A O 1
ATOM 1348 N N . GLU A 1 183 ? -82.164 -53.631 18.490 1.00 37.06 183 GLU A N 1
ATOM 1349 C CA . GLU A 1 183 ? -82.309 -54.871 17.718 1.00 37.06 183 GLU A CA 1
ATOM 1350 C C . GLU A 1 183 ? -82.361 -54.762 16.181 1.00 37.06 183 GLU A C 1
ATOM 1352 O O . GLU A 1 183 ? -83.102 -53.944 15.643 1.00 37.06 183 GLU A O 1
ATOM 1357 N N . TYR A 1 184 ? -81.629 -55.651 15.490 1.00 46.25 184 TYR A N 1
ATOM 1358 C CA . TYR A 1 184 ? -82.138 -56.788 14.692 1.00 46.25 184 TYR A CA 1
ATOM 1359 C C . TYR A 1 184 ? -81.001 -57.785 14.417 1.00 46.25 184 TYR A C 1
ATOM 1361 O O . TYR A 1 184 ? -79.854 -57.327 14.209 1.00 46.25 184 TYR A O 1
#

Organism: Hortaea werneckii (NCBI:txid91943)

InterPro domains:
  IPR001351 Small ribosomal subunit protein uS3, C-terminal [PF00189] (22-104)
  IPR018280 Small ribosomal subunit protein uS3, conserved site [PS00548] (63-99)
  IPR036419 Ribosomal protein S3, C-terminal domain superfamily [G3DSA:3.30.1140.32] (9-173)
  IPR036419 Ribosomal protein S3, C-terminal domain superfamily [SSF54821] (9-106)
  IPR057258 Small ribosomal subunit protein uS3 [PTHR11760] (1-107)

Foldseek 3Di:
DDDDDDDPQLLQAQVSLQVQLLVCVVVVHQNVVSVVVSQVSNVVSPFQKKKKWKWDQHPDPDIDIDIDIDHDADDDDPLNVVQKHKDWDWHQDPSGIMIIIMITGHDQPDQPDPPDVHPDRDDDPPDDDDDDDPDDDDPPDDDDDDPPVVVVVVVVVVVVVVVVVVVVVVVVVVPDDDDDDDDD

Sequence (184 aa):
SLYAAKVQSRGLSAVAQCESLRYKLLNGLAVRRACYGVLRFIMESGAKGCEVVVSGKLRAARAKSMKFTDGFMIHSGQPAKDFIDNATRHVLLRQGVLGIKVKIMRASSSPSDPTGEKAGGKGLPDSVTIIEPKEEQPILAPASQDYGAKAAQAQAMQQQMQQQQAAEGQEAAQDAPASGAQEY

Secondary structure (DSSP, 8-state):
-------S-GGG-HHHHHHHHHHHHHTT--HHHHHHHHHHHHHHTT-SEEEEEEEE-SSSSS-EEEEEEEE----STTHHHHSEEEEEEEEEETTEEEEEEEEEE--TT-TT-TT--TTT----TT----PPPP-PPP--S-----HHHHHHHHHHHHHHHHHHHHHHHHHHHHTS--PPP---

pLDDT: mean 80.94, std 17.5, range [37.06, 97.31]